Protein AF-A0AAJ0BRR8-F1 (afdb_monomer_lite)

Sequence (251 aa):
MSTTSRRRLSGIGTMPRMRHLATELNRQHTVETTVYRRLHAHQGRQIPQLYASVDVDMALPATATPWQRKNLFSIRGLLMEYIPGFTLANLVVSAPRSSWQEIVIQAVREVQILGDYEIANEDVRPENFLVAPPQECDNNNYNSNSSPGQSFHYPTGYRVVMIDFAMCRFREPDMTDLQWERLKCNLEEENAVGLLMKKKLANQGFELQYRESGRYSQFAEGEEEVEDGMVAFLRSGGRNKKREPLREMSV

Secondary structure (DSSP, 8-state):
------------SSHHHHHHHHHHHHHHHHHHHHHHHHTGGGBTTTB--EEEEEEEEPPPPTT--HHHHHHHSEEEEEEE----SEEGGGHHHHS-GGGHHHHHHHHHHHHHHHHHTTEEETT--GGGEEEEPPPP--TT---TT--TT------SS-EEEE---TTEEE--TT--HHHHHHHHHHHTHHHHHHHHHHHHHHTTT---------TTGGGSPPTTTTHHHHHHHHHS----PPP--------

Organism: NCBI:txid1093897

Foldseek 3Di:
DDDDDDDDPDPPPCVVVLVVVLVLVVLLLVQVVVVCVLCVVCDPAAAWHWPDKDKDFADDDPPDDPCCRVRVGIDIDTDTDDAPFAFQVCDVVGDDPVCNQVQLVSLLVSQVVCVVSQKDALDQARRQKGKHAQPPPPPPDPPVPPPPDDDPPGDNGIGMYGHGRSRMDGDDPPQDPLNSLLRNVVSPNSCNRQVVSCVVVVVVVDHHPDDDPCSSVVNPDDPPVPPPVVVVVVVVDDDDDDDDDDDDDDD

InterPro domains:
  IPR011009 Protein kinase-like domain superfamily [SSF56112] (28-178)

Radius of gyration: 27.52 Å; chains: 1; bounding box: 74×84×86 Å

Structure (mmCIF, N/CA/C/O backbone):
data_AF-A0AAJ0BRR8-F1
#
_entry.id   AF-A0AAJ0BRR8-F1
#
loop_
_atom_site.group_PDB
_atom_site.id
_atom_site.type_symbol
_atom_site.label_atom_id
_atom_site.label_alt_id
_atom_site.label_comp_id
_atom_site.label_asym_id
_atom_site.label_entity_id
_atom_site.label_seq_id
_atom_site.pdbx_PDB_ins_code
_atom_site.Cartn_x
_atom_site.Cartn_y
_atom_site.Cartn_z
_atom_site.occupancy
_atom_site.B_iso_or_equiv
_atom_site.auth_seq_id
_atom_site.auth_comp_id
_atom_site.auth_asym_id
_atom_site.auth_atom_id
_atom_site.pdbx_PDB_model_num
ATOM 1 N N . MET A 1 1 ? -6.894 1.833 -69.082 1.00 40.28 1 MET A N 1
ATOM 2 C CA . MET A 1 1 ? -6.722 2.837 -68.010 1.00 40.28 1 MET A CA 1
ATOM 3 C C . MET A 1 1 ? -7.731 2.553 -66.908 1.00 40.28 1 MET A C 1
ATOM 5 O O . MET A 1 1 ? -8.911 2.735 -67.154 1.00 40.28 1 MET A O 1
ATOM 9 N N . SER A 1 2 ? -7.296 2.057 -65.749 1.00 33.78 2 SER A N 1
ATOM 10 C CA . SER A 1 2 ? -7.963 2.277 -64.453 1.00 33.78 2 SER A CA 1
ATOM 11 C C . SER A 1 2 ? -7.093 1.666 -63.352 1.00 33.78 2 SER A C 1
ATOM 13 O O . SER A 1 2 ? -7.028 0.451 -63.1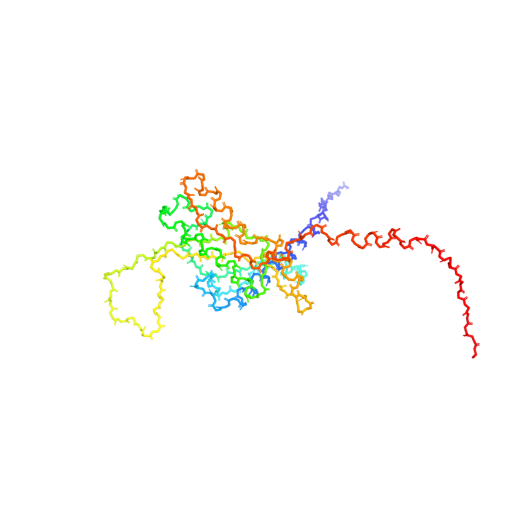83 1.00 33.78 2 SER A O 1
ATOM 15 N N . THR A 1 3 ? -6.354 2.518 -62.650 1.00 36.31 3 THR A N 1
ATOM 16 C CA . THR A 1 3 ? -5.574 2.180 -61.457 1.00 36.31 3 THR A CA 1
ATOM 17 C C . THR A 1 3 ? -6.415 2.495 -60.227 1.00 36.31 3 THR A C 1
ATOM 19 O O . THR A 1 3 ? -6.671 3.662 -59.936 1.00 36.31 3 THR A O 1
ATOM 22 N N . THR A 1 4 ? -6.827 1.467 -59.484 1.00 40.84 4 THR A N 1
ATOM 23 C CA . THR A 1 4 ? -7.470 1.632 -58.173 1.00 40.84 4 THR A CA 1
ATOM 24 C C . THR A 1 4 ? -6.386 1.677 -57.098 1.00 40.84 4 THR A C 1
ATOM 26 O O . THR A 1 4 ? -5.788 0.657 -56.762 1.00 40.84 4 THR A O 1
ATOM 29 N N . SER A 1 5 ? -6.105 2.874 -56.578 1.00 35.16 5 SER A N 1
ATOM 30 C CA . SER A 1 5 ? -5.157 3.091 -55.480 1.00 35.16 5 SER A CA 1
ATOM 31 C C . SER A 1 5 ? -5.836 2.841 -54.129 1.00 35.16 5 SER A C 1
ATOM 33 O O . SER A 1 5 ? -6.840 3.467 -53.788 1.00 35.16 5 SER A O 1
ATOM 35 N N . ARG A 1 6 ? -5.289 1.885 -53.369 1.00 41.09 6 ARG A N 1
ATOM 36 C CA . ARG A 1 6 ? -5.710 1.510 -52.013 1.00 41.09 6 ARG A CA 1
ATOM 37 C C . ARG A 1 6 ? -5.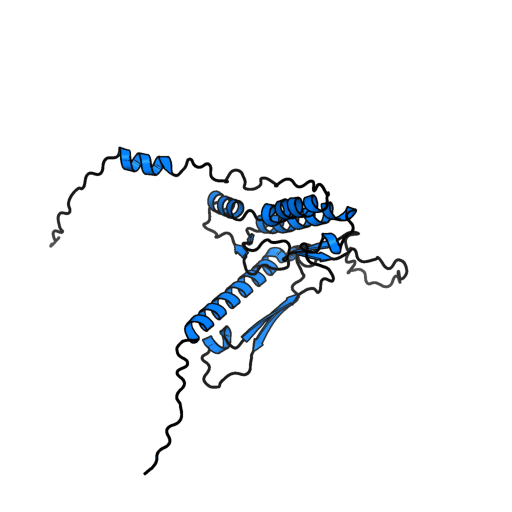392 2.622 -51.008 1.00 41.09 6 ARG A C 1
ATOM 39 O O . ARG A 1 6 ? -4.281 3.144 -50.962 1.00 41.09 6 ARG A O 1
ATOM 46 N N . ARG A 1 7 ? -6.376 2.881 -50.142 1.00 43.97 7 ARG A N 1
ATOM 47 C CA . ARG A 1 7 ? -6.318 3.664 -48.897 1.00 43.97 7 ARG A CA 1
ATOM 48 C C . ARG A 1 7 ? -4.983 3.515 -48.147 1.00 43.97 7 ARG A C 1
ATOM 50 O O . ARG A 1 7 ? -4.646 2.421 -47.703 1.00 43.97 7 ARG A O 1
ATOM 57 N N . ARG A 1 8 ? -4.313 4.640 -47.879 1.00 34.97 8 ARG A N 1
ATOM 58 C CA . ARG A 1 8 ? -3.428 4.805 -46.715 1.00 34.97 8 ARG A CA 1
ATOM 59 C C . ARG A 1 8 ? -4.217 5.526 -45.624 1.00 34.97 8 ARG A C 1
ATOM 61 O O . ARG A 1 8 ? -4.448 6.724 -45.725 1.00 34.97 8 ARG A O 1
ATOM 68 N N . LEU A 1 9 ? -4.632 4.791 -44.594 1.00 38.97 9 LEU A N 1
ATOM 69 C CA . LEU A 1 9 ? -5.009 5.385 -43.313 1.00 38.97 9 LEU A CA 1
ATOM 70 C C . LEU A 1 9 ? -3.710 5.688 -42.559 1.00 38.97 9 LEU A C 1
ATOM 72 O O . LEU A 1 9 ? -2.948 4.790 -42.206 1.00 38.97 9 LEU A O 1
ATOM 76 N N . SER A 1 10 ? -3.427 6.972 -42.392 1.00 38.69 10 SER A N 1
ATOM 77 C CA . SER A 1 10 ? -2.269 7.517 -41.691 1.00 38.69 10 SER A CA 1
ATOM 78 C C . SER A 1 10 ? -2.389 7.307 -40.175 1.00 38.69 10 SER A C 1
ATOM 80 O O . SER A 1 10 ? -3.045 8.082 -39.483 1.00 38.69 10 SER A O 1
ATOM 82 N N . GLY A 1 11 ? -1.726 6.277 -39.646 1.00 45.53 11 GLY A N 1
ATOM 83 C CA . GLY A 1 11 ? -1.600 5.986 -38.209 1.00 45.53 11 GLY A CA 1
ATOM 84 C C . GLY A 1 11 ? -0.515 6.803 -37.492 1.00 45.53 11 GLY A C 1
ATOM 85 O O . GLY A 1 11 ? 0.335 6.229 -36.823 1.00 45.53 11 GLY A O 1
ATOM 86 N N . ILE A 1 12 ? -0.499 8.130 -37.656 1.00 44.81 12 ILE A N 1
ATOM 87 C CA . ILE A 1 12 ? 0.573 8.996 -37.115 1.00 44.81 12 ILE A CA 1
ATOM 88 C C . ILE A 1 12 ? 0.187 9.661 -35.774 1.00 44.81 12 ILE A C 1
ATOM 90 O O . ILE A 1 12 ? 1.063 10.063 -35.015 1.00 44.81 12 ILE A O 1
ATOM 94 N N . GLY A 1 13 ? -1.099 9.684 -35.403 1.00 47.12 13 GLY A N 1
ATOM 95 C CA . GLY A 1 13 ? -1.572 10.310 -34.154 1.00 47.12 13 GLY A CA 1
ATOM 96 C C . GLY A 1 13 ? -1.524 9.441 -32.885 1.00 47.12 13 GLY A C 1
ATOM 97 O O . GLY A 1 13 ? -1.707 9.959 -31.788 1.00 47.12 13 GLY A O 1
ATOM 98 N N . THR A 1 14 ? -1.291 8.129 -32.990 1.00 59.25 14 THR A N 1
ATOM 99 C CA . THR A 1 14 ? -1.448 7.173 -31.868 1.00 59.25 14 THR A CA 1
ATOM 100 C C . THR A 1 14 ? -0.139 6.773 -31.182 1.00 59.25 14 THR A C 1
ATOM 102 O O . THR A 1 14 ? -0.154 6.324 -30.035 1.00 59.25 14 THR A O 1
ATOM 105 N N . MET A 1 15 ? 1.006 6.964 -31.842 1.00 65.81 15 MET A N 1
ATOM 106 C CA . MET A 1 15 ? 2.310 6.502 -31.345 1.00 65.81 15 MET A CA 1
ATOM 107 C C . MET A 1 15 ? 2.838 7.277 -30.124 1.00 65.81 15 MET A C 1
ATOM 109 O O . MET A 1 15 ? 3.336 6.621 -29.211 1.00 65.81 15 MET A O 1
ATOM 113 N N . PRO A 1 16 ? 2.721 8.618 -30.023 1.00 76.69 16 PRO A N 1
ATOM 114 C CA . PRO A 1 16 ? 3.211 9.347 -28.848 1.00 76.69 16 PRO A CA 1
ATOM 115 C C . PRO A 1 16 ? 2.500 8.938 -27.552 1.00 76.69 16 PRO A C 1
ATOM 117 O O . PRO A 1 16 ? 3.150 8.684 -26.541 1.00 76.69 16 PRO A O 1
ATOM 120 N N . ARG A 1 17 ? 1.171 8.779 -27.604 1.00 80.00 17 ARG A N 1
ATOM 121 C CA . ARG A 1 17 ? 0.364 8.345 -26.455 1.00 80.00 17 ARG A CA 1
ATOM 122 C C . ARG A 1 17 ? 0.691 6.914 -26.040 1.00 80.00 17 ARG A C 1
ATOM 124 O O . ARG A 1 17 ? 0.880 6.652 -24.860 1.00 80.00 17 ARG A O 1
ATOM 131 N N . MET A 1 18 ? 0.801 6.000 -27.004 1.00 80.88 18 MET A N 1
ATOM 132 C CA . MET A 1 18 ? 1.152 4.605 -26.733 1.00 80.88 18 MET A CA 1
ATOM 133 C C . MET A 1 18 ? 2.555 4.480 -26.124 1.00 80.88 18 MET A C 1
ATOM 135 O O . MET A 1 18 ? 2.750 3.703 -25.195 1.00 80.88 18 MET A O 1
ATOM 139 N N . ARG A 1 19 ? 3.520 5.283 -26.593 1.00 83.31 19 ARG A N 1
ATOM 140 C CA . ARG A 1 19 ? 4.858 5.341 -25.993 1.00 83.31 19 ARG A CA 1
ATOM 141 C C . ARG A 1 19 ? 4.826 5.850 -24.559 1.00 83.31 19 ARG A C 1
ATOM 143 O O . ARG A 1 19 ? 5.468 5.252 -23.708 1.00 83.31 19 ARG A O 1
ATOM 150 N N . HIS A 1 20 ? 4.084 6.924 -24.301 1.00 85.81 20 HIS A N 1
ATOM 151 C CA . HIS A 1 20 ? 3.957 7.479 -22.958 1.00 85.81 20 HIS A CA 1
ATOM 152 C C . HIS A 1 20 ? 3.341 6.466 -21.981 1.00 85.81 20 HIS A C 1
ATOM 154 O O . HIS A 1 20 ? 3.932 6.202 -20.940 1.00 85.81 20 HIS A O 1
ATOM 160 N N . LEU A 1 21 ? 2.229 5.826 -22.364 1.00 85.88 21 LEU A N 1
ATOM 161 C CA . LEU A 1 21 ? 1.581 4.789 -21.554 1.00 85.88 21 LEU A CA 1
ATOM 162 C C . LEU A 1 21 ? 2.514 3.608 -21.276 1.00 85.88 21 LEU A C 1
ATOM 164 O O . LEU A 1 21 ? 2.610 3.153 -20.145 1.00 85.88 21 LEU A O 1
ATOM 168 N N . ALA A 1 22 ? 3.234 3.134 -22.291 1.00 86.31 22 ALA A N 1
ATOM 169 C CA . ALA A 1 22 ? 4.188 2.047 -22.123 1.00 86.31 22 ALA A CA 1
ATOM 170 C C . ALA A 1 22 ? 5.325 2.413 -21.164 1.00 86.31 22 ALA A C 1
ATOM 172 O O . ALA A 1 22 ? 5.700 1.608 -20.317 1.00 86.31 22 ALA A O 1
ATOM 173 N N . THR A 1 23 ? 5.879 3.621 -21.273 1.00 88.06 23 THR A N 1
ATOM 174 C CA . THR A 1 23 ? 6.900 4.097 -20.333 1.00 88.06 23 THR A CA 1
ATOM 175 C C . THR A 1 23 ? 6.353 4.141 -18.908 1.00 88.06 23 THR A C 1
ATOM 177 O O . THR A 1 23 ? 7.026 3.665 -17.997 1.00 88.06 23 THR A O 1
ATOM 180 N N . GLU A 1 24 ? 5.132 4.643 -18.725 1.00 90.38 24 GLU A N 1
ATOM 181 C CA . GLU A 1 24 ? 4.518 4.771 -17.404 1.00 90.38 24 GLU A CA 1
ATOM 182 C C . GLU A 1 24 ? 4.200 3.411 -16.769 1.00 90.38 24 GLU A C 1
ATOM 184 O O . GLU A 1 24 ? 4.599 3.167 -15.636 1.00 90.38 24 GLU A O 1
ATOM 189 N N . LEU A 1 25 ? 3.607 2.472 -17.512 1.00 90.19 25 LEU A N 1
ATOM 190 C CA . LEU A 1 25 ? 3.345 1.112 -17.016 1.00 90.19 25 LEU A CA 1
ATOM 191 C C . LEU A 1 25 ? 4.639 0.382 -16.635 1.00 90.19 25 LEU A C 1
ATOM 193 O O . LEU A 1 25 ? 4.710 -0.313 -15.623 1.00 90.19 25 LEU A O 1
ATOM 197 N N . ASN A 1 26 ? 5.701 0.5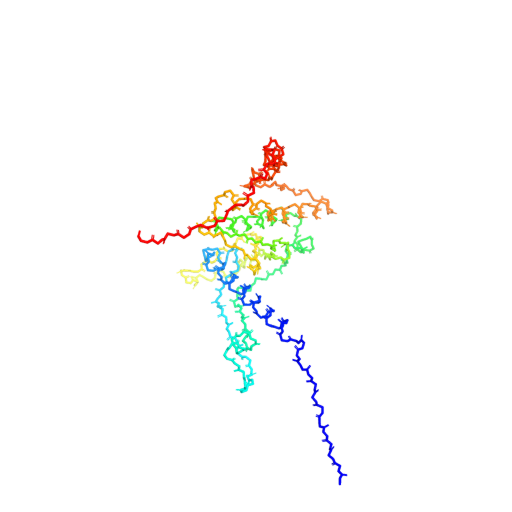69 -17.421 1.00 90.31 26 ASN A N 1
ATOM 198 C CA . ASN A 1 26 ? 7.005 -0.005 -17.101 1.00 90.31 26 ASN A CA 1
ATOM 199 C C . ASN A 1 26 ? 7.622 0.627 -15.849 1.00 90.31 26 ASN A C 1
ATOM 201 O O . ASN A 1 26 ? 8.287 -0.079 -15.084 1.00 90.31 26 ASN A O 1
ATOM 205 N N . ARG A 1 27 ? 7.414 1.933 -15.640 1.00 93.56 27 ARG A N 1
ATOM 206 C CA . ARG A 1 27 ? 7.829 2.646 -14.428 1.00 93.56 27 ARG A CA 1
ATOM 207 C C . ARG A 1 27 ? 7.078 2.096 -13.217 1.00 93.56 27 ARG A C 1
ATOM 209 O O . ARG A 1 27 ? 7.732 1.646 -12.284 1.00 93.56 27 ARG A O 1
ATOM 216 N N . GLN A 1 28 ? 5.751 2.041 -13.283 1.00 95.06 28 GLN A N 1
ATOM 217 C CA . GLN A 1 28 ? 4.870 1.519 -12.234 1.00 95.06 28 GLN A CA 1
ATOM 218 C C . GLN A 1 28 ? 5.238 0.087 -11.830 1.00 95.06 28 GLN A C 1
ATOM 220 O O . GLN A 1 28 ? 5.515 -0.165 -10.663 1.00 95.06 28 GLN A O 1
ATOM 225 N N . HIS A 1 29 ? 5.400 -0.823 -12.797 1.00 94.88 29 HIS A N 1
ATOM 226 C CA . HIS A 1 29 ? 5.855 -2.191 -12.523 1.00 94.88 29 HIS A CA 1
ATOM 227 C C . HIS A 1 29 ? 7.228 -2.231 -11.827 1.00 94.88 29 HIS A C 1
ATOM 229 O O . HIS A 1 29 ? 7.488 -3.041 -10.934 1.00 94.88 29 HIS A O 1
ATOM 235 N N . THR A 1 30 ? 8.155 -1.366 -12.246 1.00 95.62 30 THR A N 1
ATOM 236 C CA . THR A 1 30 ? 9.496 -1.302 -11.644 1.00 95.62 30 THR A CA 1
ATOM 237 C C . THR A 1 30 ? 9.431 -0.805 -10.203 1.00 95.62 30 THR A C 1
ATOM 239 O O . THR A 1 30 ? 10.120 -1.352 -9.342 1.00 95.62 30 THR A O 1
ATOM 242 N N . VAL A 1 31 ? 8.598 0.201 -9.936 1.00 97.69 31 VAL A N 1
ATOM 243 C CA . VAL A 1 31 ? 8.355 0.721 -8.588 1.00 97.69 31 VAL A CA 1
ATOM 244 C C . VAL A 1 31 ? 7.748 -0.372 -7.715 1.00 97.69 31 VAL A C 1
ATOM 246 O O . VAL A 1 31 ? 8.347 -0.735 -6.705 1.00 97.69 31 VAL A O 1
ATOM 249 N N . GLU A 1 32 ? 6.640 -0.968 -8.146 1.00 97.75 32 GLU A N 1
ATOM 250 C CA . GLU A 1 32 ? 5.907 -1.977 -7.382 1.00 97.75 32 GLU A CA 1
ATOM 251 C C . GLU A 1 32 ? 6.789 -3.184 -7.026 1.00 97.75 32 GLU A C 1
ATOM 253 O O . GLU A 1 32 ? 6.941 -3.538 -5.855 1.00 97.75 32 GLU A O 1
ATOM 258 N N . THR A 1 33 ? 7.498 -3.762 -8.003 1.00 97.19 33 THR A N 1
ATOM 259 C CA . THR A 1 33 ? 8.443 -4.867 -7.738 1.00 97.19 33 THR A CA 1
ATOM 260 C C . THR A 1 33 ? 9.609 -4.470 -6.834 1.00 97.19 33 THR A C 1
ATOM 262 O O . THR A 1 33 ? 10.210 -5.333 -6.190 1.00 97.19 33 THR A O 1
ATOM 265 N N . THR A 1 34 ? 9.988 -3.191 -6.804 1.00 97.81 34 THR A N 1
ATOM 266 C CA . THR A 1 34 ? 11.033 -2.690 -5.901 1.00 97.81 34 THR A CA 1
ATOM 267 C C . THR A 1 34 ? 10.504 -2.560 -4.477 1.00 97.81 34 THR A C 1
ATOM 269 O O . THR A 1 34 ? 11.224 -2.930 -3.550 1.00 97.81 34 THR A O 1
ATOM 272 N N . VAL A 1 35 ? 9.251 -2.133 -4.293 1.00 98.12 35 VAL A N 1
ATOM 273 C CA . VAL A 1 35 ? 8.593 -2.111 -2.978 1.00 98.12 35 VAL A CA 1
ATOM 274 C C . VAL A 1 35 ? 8.516 -3.519 -2.393 1.00 98.12 35 VAL A C 1
ATOM 276 O O . VAL A 1 35 ? 9.020 -3.733 -1.292 1.00 98.12 35 VAL A O 1
ATOM 279 N N . TYR A 1 36 ? 8.028 -4.507 -3.154 1.00 97.81 36 TYR A N 1
ATOM 280 C CA . TYR A 1 36 ? 8.004 -5.906 -2.699 1.00 97.81 36 TYR A CA 1
ATOM 281 C C . TYR A 1 36 ? 9.394 -6.423 -2.301 1.00 97.81 36 TYR A C 1
ATOM 283 O O . TYR A 1 36 ? 9.530 -7.130 -1.303 1.00 97.81 36 TYR A O 1
ATOM 291 N N . ARG A 1 37 ? 10.447 -6.050 -3.043 1.00 96.94 37 ARG A N 1
ATOM 292 C CA . ARG A 1 37 ? 11.832 -6.415 -2.703 1.00 96.94 37 ARG A CA 1
ATOM 293 C C . ARG A 1 37 ? 12.323 -5.747 -1.416 1.00 96.94 37 ARG A C 1
ATOM 295 O O . ARG A 1 37 ? 12.943 -6.426 -0.604 1.00 96.94 37 ARG A O 1
ATOM 302 N N . ARG A 1 38 ? 12.053 -4.452 -1.211 1.00 97.56 38 ARG A N 1
ATOM 303 C CA . ARG A 1 38 ? 12.442 -3.730 0.018 1.00 97.56 38 ARG A CA 1
ATOM 304 C C . ARG A 1 38 ? 11.707 -4.261 1.245 1.00 97.56 38 ARG A C 1
ATOM 306 O O . ARG A 1 38 ? 12.315 -4.451 2.290 1.00 97.56 38 ARG A O 1
ATOM 313 N N . LEU A 1 39 ? 10.425 -4.571 1.088 1.00 97.19 39 LEU A N 1
ATOM 314 C CA . LEU A 1 39 ? 9.548 -5.057 2.150 1.00 97.19 39 LEU A CA 1
ATOM 315 C C . LEU A 1 39 ? 9.505 -6.589 2.237 1.00 97.19 39 LEU A C 1
ATOM 317 O O . LEU A 1 39 ? 8.517 -7.160 2.693 1.00 97.19 39 LEU A O 1
ATOM 321 N N . HIS A 1 40 ? 10.572 -7.280 1.826 1.00 96.00 40 HIS A N 1
ATOM 322 C CA . HIS A 1 40 ? 10.616 -8.745 1.805 1.00 96.00 40 HIS A CA 1
ATOM 323 C C . HIS A 1 40 ? 10.242 -9.379 3.158 1.00 96.00 40 HIS A C 1
ATOM 325 O O . HIS A 1 40 ? 9.521 -10.371 3.196 1.00 96.00 40 HIS A O 1
ATOM 331 N N . ALA A 1 41 ? 10.669 -8.785 4.279 1.00 95.50 41 ALA A N 1
ATOM 332 C CA . ALA A 1 41 ? 10.358 -9.277 5.627 1.00 95.50 41 ALA A CA 1
ATOM 333 C C . ALA A 1 41 ? 8.868 -9.160 6.021 1.00 95.50 41 ALA A C 1
ATOM 335 O O . ALA A 1 41 ? 8.434 -9.806 6.975 1.00 95.50 41 ALA A O 1
ATOM 336 N N . HIS A 1 42 ? 8.099 -8.348 5.291 1.00 95.31 42 HIS A N 1
ATOM 337 C CA . HIS A 1 42 ? 6.689 -8.049 5.547 1.00 95.31 42 HIS A CA 1
ATOM 338 C C . HIS A 1 42 ? 5.732 -8.831 4.631 1.00 95.31 42 HIS A C 1
ATOM 340 O O . HIS A 1 42 ? 4.516 -8.824 4.855 1.00 95.31 42 HIS A O 1
ATOM 346 N N . GLN A 1 43 ? 6.268 -9.524 3.621 1.00 94.88 43 GLN A N 1
ATOM 347 C CA . GLN A 1 43 ? 5.497 -10.355 2.701 1.00 94.88 43 GLN A CA 1
ATOM 348 C C . GLN A 1 43 ? 4.817 -11.535 3.412 1.00 94.88 43 GLN A C 1
ATOM 350 O O . GLN A 1 43 ? 5.359 -12.118 4.354 1.00 94.88 43 GLN A O 1
ATOM 355 N N . GLY A 1 44 ? 3.590 -11.851 2.987 1.00 90.81 44 GLY A N 1
ATOM 356 C CA . GLY A 1 44 ? 2.758 -12.901 3.587 1.00 90.81 44 GLY A CA 1
ATOM 357 C C . GLY A 1 44 ? 2.173 -12.531 4.956 1.00 90.81 44 GLY A C 1
ATOM 358 O O . GLY A 1 44 ? 1.520 -13.355 5.595 1.00 90.81 44 GLY A O 1
ATOM 359 N N . ARG A 1 45 ? 2.396 -11.296 5.425 1.00 90.19 45 ARG A N 1
ATOM 360 C CA . ARG A 1 45 ? 1.875 -10.788 6.702 1.00 90.19 45 ARG A CA 1
ATOM 361 C C . ARG A 1 45 ? 1.161 -9.461 6.492 1.00 90.19 45 ARG A C 1
ATOM 363 O O . ARG A 1 45 ? -0.061 -9.417 6.528 1.00 90.19 45 ARG A O 1
ATOM 370 N N . GLN A 1 46 ? 1.942 -8.431 6.209 1.00 90.44 46 GLN A N 1
ATOM 371 C CA . GLN A 1 46 ? 1.559 -7.017 6.162 1.00 90.44 46 GLN A CA 1
ATOM 372 C C . GLN A 1 46 ? 1.352 -6.536 4.721 1.00 90.44 46 GLN A C 1
ATOM 374 O O . GLN A 1 46 ? 0.464 -5.743 4.418 1.00 90.44 46 GLN A O 1
ATOM 379 N N . ILE A 1 47 ? 2.087 -7.143 3.789 1.00 95.25 47 ILE A N 1
ATOM 380 C CA . ILE A 1 47 ? 1.842 -7.033 2.350 1.00 95.25 47 ILE A CA 1
ATOM 381 C C . ILE A 1 47 ? 1.682 -8.438 1.743 1.00 95.25 47 ILE A C 1
ATOM 383 O O . ILE A 1 47 ? 2.095 -9.424 2.372 1.00 95.25 47 ILE A O 1
ATOM 387 N N . PRO A 1 48 ? 1.089 -8.574 0.544 1.00 96.19 48 PRO A N 1
ATOM 388 C CA . PRO A 1 48 ? 1.004 -9.856 -0.148 1.00 96.19 48 PRO A CA 1
ATOM 389 C C . PRO A 1 48 ? 2.375 -10.503 -0.360 1.00 96.19 48 PRO A C 1
ATOM 391 O O . PRO A 1 48 ? 3.385 -9.824 -0.547 1.00 96.19 48 PRO A O 1
ATOM 394 N N . GLN A 1 49 ? 2.422 -11.834 -0.361 1.00 96.31 49 GLN A N 1
ATOM 395 C CA . GLN A 1 49 ? 3.601 -12.542 -0.861 1.00 96.31 49 GLN A CA 1
ATOM 396 C C . GLN A 1 49 ? 3.718 -12.359 -2.380 1.00 96.31 49 GLN A C 1
ATOM 398 O O . GLN A 1 49 ? 2.792 -12.687 -3.114 1.00 96.31 49 GLN A O 1
ATOM 403 N N . LEU A 1 50 ? 4.863 -11.892 -2.869 1.00 96.75 50 LEU A N 1
ATOM 404 C CA . LEU A 1 50 ? 5.209 -11.908 -4.287 1.00 96.75 50 LEU A CA 1
ATOM 405 C C . LEU A 1 50 ? 5.937 -13.220 -4.600 1.00 96.75 50 LEU A C 1
ATOM 407 O O . LEU A 1 50 ? 7.037 -13.461 -4.103 1.00 96.75 50 LEU A O 1
ATOM 411 N N . TYR A 1 51 ? 5.335 -14.066 -5.434 1.00 96.00 51 TYR A N 1
ATOM 412 C CA . TYR A 1 51 ? 5.935 -15.332 -5.865 1.00 96.00 51 TYR A CA 1
ATOM 413 C C . TYR A 1 51 ? 6.848 -15.151 -7.078 1.00 96.00 51 TYR A C 1
ATOM 415 O O . TYR A 1 51 ? 7.923 -15.745 -7.132 1.00 96.00 51 TYR A O 1
ATOM 423 N N . ALA A 1 52 ? 6.428 -14.346 -8.058 1.00 94.88 52 ALA A N 1
ATOM 424 C CA . ALA A 1 52 ? 7.208 -14.084 -9.265 1.00 94.88 52 ALA A CA 1
ATOM 425 C C . ALA A 1 52 ? 6.786 -12.781 -9.957 1.00 94.88 52 ALA A C 1
ATOM 427 O O . ALA A 1 52 ? 5.630 -12.370 -9.886 1.00 94.88 52 ALA A O 1
ATOM 428 N N . SER A 1 53 ? 7.718 -12.175 -10.692 1.00 94.44 53 SER A N 1
ATOM 429 C CA . SER A 1 53 ? 7.426 -11.206 -11.754 1.00 94.44 53 SER A CA 1
ATOM 430 C C . SER A 1 53 ? 7.581 -11.931 -13.091 1.00 94.44 53 SER A C 1
ATOM 432 O O . SER A 1 53 ? 8.554 -12.664 -13.284 1.00 94.44 53 SER A O 1
ATOM 434 N N . VAL A 1 54 ? 6.586 -11.803 -13.966 1.00 91.44 54 VAL A N 1
ATOM 435 C CA . VAL A 1 54 ? 6.482 -12.547 -15.224 1.00 91.44 54 VAL A CA 1
ATOM 436 C C . VAL A 1 54 ? 6.416 -11.586 -16.403 1.00 91.44 54 VAL A C 1
ATOM 438 O O . VAL A 1 54 ? 5.699 -10.591 -16.355 1.00 91.44 54 VAL A O 1
ATOM 441 N N . ASP A 1 55 ? 7.123 -11.920 -17.478 1.00 89.88 55 ASP A N 1
ATOM 442 C CA . ASP A 1 55 ? 7.039 -11.226 -18.760 1.00 89.88 55 ASP A CA 1
ATOM 443 C C . ASP A 1 55 ? 6.407 -12.181 -19.780 1.00 89.88 55 ASP A C 1
ATOM 445 O O . ASP A 1 55 ? 6.914 -13.280 -20.020 1.00 89.88 55 ASP A O 1
ATOM 449 N N . VAL A 1 56 ? 5.275 -11.781 -20.362 1.00 87.06 56 VAL A N 1
ATOM 450 C CA . VAL A 1 56 ? 4.564 -12.548 -21.391 1.00 87.06 56 VAL A CA 1
ATOM 451 C C . VAL A 1 56 ? 4.657 -11.808 -22.714 1.00 87.06 56 VAL A C 1
ATOM 453 O O . VAL A 1 56 ? 4.036 -10.761 -22.911 1.00 87.06 56 VAL A O 1
ATOM 456 N N . ASP A 1 57 ? 5.414 -12.376 -23.644 1.00 84.56 57 ASP A N 1
ATOM 457 C CA . ASP A 1 57 ? 5.558 -11.811 -24.978 1.00 84.56 57 ASP A CA 1
ATOM 458 C C . ASP A 1 57 ? 4.317 -12.097 -25.836 1.00 84.56 57 ASP A C 1
ATOM 460 O O . ASP A 1 57 ? 3.856 -13.232 -25.975 1.00 84.56 57 ASP A O 1
ATOM 464 N N . MET A 1 58 ? 3.777 -11.044 -26.444 1.00 82.25 58 MET A N 1
ATOM 465 C CA . MET A 1 58 ? 2.697 -11.125 -27.422 1.00 82.25 58 MET A CA 1
ATOM 466 C C . MET A 1 58 ? 3.246 -11.429 -28.817 1.00 82.25 58 MET A C 1
ATOM 468 O O . MET A 1 58 ? 4.393 -11.117 -29.135 1.00 82.25 58 MET A O 1
ATOM 472 N N . ALA A 1 59 ? 2.402 -11.989 -29.690 1.00 78.00 59 ALA A N 1
ATOM 473 C CA . ALA A 1 59 ? 2.767 -12.262 -31.078 1.00 78.00 59 ALA A CA 1
ATOM 474 C C . ALA A 1 59 ? 3.301 -10.995 -31.776 1.00 78.00 59 ALA A C 1
ATOM 476 O O . ALA A 1 59 ? 2.616 -9.975 -31.884 1.00 78.00 59 ALA A O 1
ATOM 477 N N . LEU A 1 60 ? 4.548 -11.071 -32.241 1.00 74.88 60 LEU A N 1
ATOM 478 C CA . LEU A 1 60 ? 5.300 -9.916 -32.715 1.00 74.88 60 LEU A CA 1
ATOM 479 C C . LEU A 1 60 ? 5.131 -9.694 -34.221 1.00 74.88 60 LEU A C 1
ATOM 481 O O . LEU A 1 60 ? 5.316 -10.628 -35.005 1.00 74.88 60 LEU A O 1
ATOM 485 N N . PRO A 1 61 ? 4.916 -8.447 -34.674 1.00 75.69 61 PRO A N 1
ATOM 486 C CA . PRO A 1 61 ? 5.179 -8.089 -36.060 1.00 75.69 61 PRO A CA 1
ATOM 487 C C . PRO A 1 61 ? 6.669 -8.286 -36.369 1.00 75.69 61 PRO A C 1
ATOM 489 O O . PRO A 1 61 ? 7.521 -7.801 -35.622 1.00 75.69 61 PRO A O 1
ATOM 492 N N . ALA A 1 62 ? 7.006 -8.909 -37.503 1.00 75.56 62 ALA A N 1
ATOM 493 C CA . ALA A 1 62 ? 8.402 -9.103 -37.926 1.00 75.56 62 ALA A CA 1
ATOM 494 C C . ALA A 1 62 ? 9.198 -7.782 -38.037 1.00 75.56 62 ALA A C 1
ATOM 496 O O . ALA A 1 62 ? 10.422 -7.769 -37.953 1.00 75.56 62 ALA A O 1
ATOM 497 N N . THR A 1 63 ? 8.500 -6.654 -38.189 1.00 82.94 63 THR A N 1
ATOM 498 C CA . THR A 1 63 ? 9.065 -5.302 -38.283 1.00 82.94 63 THR A CA 1
ATOM 499 C C . THR A 1 63 ? 9.217 -4.594 -36.930 1.00 82.94 63 THR A C 1
ATOM 501 O O . THR A 1 63 ? 9.569 -3.415 -36.901 1.00 82.94 63 THR A O 1
ATOM 504 N N . ALA A 1 64 ? 8.907 -5.248 -35.806 1.00 79.38 64 ALA A N 1
ATOM 505 C CA . ALA A 1 64 ? 8.962 -4.619 -34.491 1.00 79.38 64 ALA A CA 1
ATOM 506 C C . ALA A 1 64 ? 10.410 -4.356 -34.045 1.00 79.38 64 ALA A C 1
ATOM 508 O O . ALA A 1 64 ? 11.245 -5.264 -33.930 1.00 79.38 64 ALA A O 1
ATOM 509 N N . THR A 1 65 ? 10.694 -3.094 -33.721 1.00 84.81 65 THR A N 1
ATOM 510 C CA . THR A 1 65 ? 11.982 -2.710 -33.128 1.00 84.81 65 THR A CA 1
ATOM 511 C C . THR A 1 65 ? 12.177 -3.386 -31.762 1.00 84.81 65 THR A C 1
ATOM 513 O O . THR A 1 65 ? 11.190 -3.712 -31.096 1.00 84.81 65 THR A O 1
ATOM 516 N N . PRO A 1 66 ? 13.424 -3.565 -31.284 1.00 82.56 66 PRO A N 1
ATOM 517 C CA . PRO A 1 66 ? 13.683 -4.103 -29.945 1.00 82.56 66 PRO A CA 1
ATOM 518 C C . PRO A 1 66 ? 12.972 -3.324 -28.826 1.00 82.56 66 PRO A C 1
ATOM 520 O O . PRO A 1 66 ? 12.433 -3.923 -27.899 1.00 82.56 66 PRO A O 1
ATOM 523 N N . TRP A 1 67 ? 12.900 -1.992 -28.944 1.00 84.19 67 TRP A N 1
ATOM 524 C CA . TRP A 1 67 ? 12.175 -1.153 -27.988 1.00 84.19 67 TRP A CA 1
ATOM 525 C C . TRP A 1 67 ? 10.670 -1.447 -27.996 1.00 84.19 67 TRP A C 1
ATOM 527 O O . TRP A 1 67 ? 10.073 -1.583 -26.933 1.00 84.19 67 TRP A O 1
ATOM 537 N N . GLN A 1 68 ? 10.050 -1.589 -29.173 1.00 81.31 68 GLN A N 1
ATOM 538 C CA . GLN A 1 68 ? 8.626 -1.929 -29.261 1.00 81.31 68 GLN A CA 1
ATOM 539 C C . GLN A 1 68 ? 8.354 -3.333 -28.724 1.00 81.31 68 GLN A C 1
ATOM 541 O O . GLN A 1 68 ? 7.383 -3.519 -28.004 1.00 81.31 68 GLN A O 1
ATOM 546 N N . ARG A 1 69 ? 9.230 -4.298 -29.017 1.00 79.12 69 ARG A N 1
ATOM 547 C CA . ARG A 1 69 ? 9.170 -5.649 -28.445 1.00 79.12 69 ARG A CA 1
ATOM 548 C C . ARG A 1 69 ? 9.089 -5.611 -26.921 1.00 79.12 69 ARG A C 1
ATOM 550 O O . ARG A 1 69 ? 8.130 -6.105 -26.351 1.00 79.12 69 ARG A O 1
ATOM 557 N N . LYS A 1 70 ? 10.054 -4.939 -26.290 1.00 79.31 70 LYS A N 1
ATOM 558 C CA . LYS A 1 70 ? 10.176 -4.890 -24.830 1.00 79.31 70 LYS A CA 1
ATOM 559 C C . LYS A 1 70 ? 9.075 -4.076 -24.142 1.00 79.31 70 LYS A C 1
ATOM 561 O O . LYS A 1 70 ? 8.723 -4.389 -23.013 1.00 79.31 70 LYS A O 1
ATOM 566 N N . ASN A 1 71 ? 8.594 -3.000 -24.769 1.00 79.94 71 ASN A N 1
ATOM 567 C CA . ASN A 1 71 ? 7.737 -2.021 -24.086 1.00 79.94 71 ASN A CA 1
ATOM 568 C C . ASN A 1 71 ? 6.283 -2.005 -24.577 1.00 79.94 71 ASN A C 1
ATOM 570 O O . ASN A 1 71 ? 5.427 -1.525 -23.847 1.00 79.94 71 ASN A O 1
ATOM 574 N N . LEU A 1 72 ? 5.994 -2.474 -25.796 1.00 81.12 72 LEU A N 1
ATOM 575 C CA . LEU A 1 72 ? 4.635 -2.483 -26.366 1.00 81.12 72 LEU A CA 1
ATOM 576 C C . LEU A 1 72 ? 4.057 -3.887 -26.531 1.00 81.12 72 LEU A C 1
ATOM 578 O O . LEU A 1 72 ? 2.840 -4.040 -26.535 1.00 81.12 72 LEU A O 1
ATOM 582 N N . PHE A 1 73 ? 4.915 -4.891 -26.714 1.00 82.31 73 PHE A N 1
ATOM 583 C CA . PHE A 1 73 ? 4.498 -6.261 -27.009 1.00 82.31 73 PHE A CA 1
ATOM 584 C C . PHE A 1 73 ? 4.897 -7.266 -25.930 1.00 82.31 73 PHE A C 1
ATOM 586 O O . PHE A 1 73 ? 4.845 -8.464 -26.177 1.00 82.31 73 PHE A O 1
ATOM 593 N N . SER A 1 74 ? 5.264 -6.787 -24.745 1.00 83.94 74 SER A N 1
ATOM 594 C CA . SER A 1 74 ? 5.501 -7.624 -23.576 1.00 83.94 74 SER A CA 1
ATOM 595 C C . SER A 1 74 ? 4.558 -7.167 -22.471 1.00 83.94 74 SER A C 1
ATOM 597 O O . SER A 1 74 ? 4.498 -5.975 -22.155 1.00 83.94 74 SER A O 1
ATOM 599 N N . ILE A 1 75 ? 3.763 -8.096 -21.949 1.00 86.38 75 ILE A N 1
ATOM 600 C CA . ILE A 1 75 ? 2.873 -7.864 -20.816 1.00 86.38 75 ILE A CA 1
ATOM 601 C C . ILE A 1 75 ? 3.643 -8.263 -19.567 1.00 86.38 75 ILE A C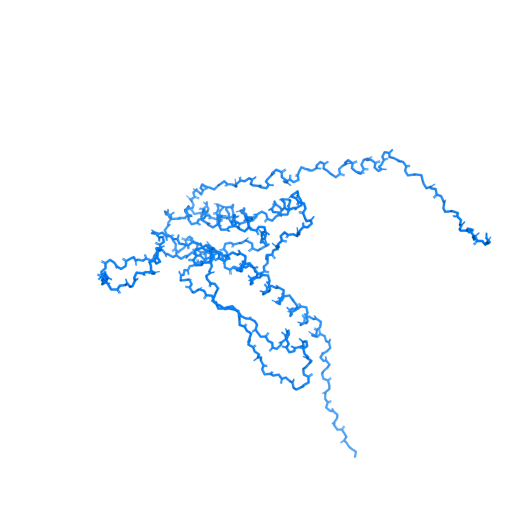 1
ATOM 603 O O . ILE A 1 75 ? 3.984 -9.433 -19.398 1.00 86.38 75 ILE A O 1
ATOM 607 N N . ARG A 1 76 ? 3.890 -7.291 -18.690 1.00 90.50 76 ARG A N 1
ATOM 608 C CA . ARG A 1 76 ? 4.475 -7.552 -17.378 1.00 90.50 76 ARG A CA 1
ATOM 609 C C . ARG A 1 76 ? 3.375 -7.871 -16.383 1.00 90.50 76 ARG A C 1
ATOM 611 O O . ARG A 1 76 ? 2.377 -7.155 -16.324 1.00 90.50 76 ARG A O 1
ATOM 618 N N . GLY A 1 77 ? 3.561 -8.929 -15.613 1.00 91.81 77 GLY A N 1
ATOM 619 C CA . GLY A 1 77 ? 2.627 -9.369 -14.589 1.00 91.81 77 GLY A CA 1
ATOM 620 C C . GLY A 1 77 ? 3.331 -9.712 -13.285 1.00 91.81 77 GLY A C 1
ATOM 621 O O . GLY A 1 77 ? 4.531 -9.986 -13.253 1.00 91.81 77 GLY A O 1
ATOM 622 N N . LEU A 1 78 ? 2.554 -9.729 -12.207 1.00 95.25 78 LEU A N 1
ATOM 623 C CA . LEU A 1 78 ? 2.986 -10.170 -10.887 1.00 95.25 78 LEU A CA 1
ATOM 624 C C . LEU A 1 78 ? 2.145 -11.374 -10.473 1.00 95.25 78 LEU A C 1
ATOM 626 O O . LEU A 1 78 ? 0.917 -11.331 -10.519 1.00 95.25 78 LEU A O 1
ATOM 630 N N . LEU A 1 79 ? 2.813 -12.453 -10.073 1.00 96.12 79 LEU A N 1
ATOM 631 C CA . LEU A 1 79 ? 2.185 -13.598 -9.430 1.00 96.12 79 LEU A CA 1
ATOM 632 C C . LEU A 1 79 ? 2.301 -13.406 -7.920 1.00 96.12 79 LEU A C 1
ATOM 634 O O . LEU A 1 79 ? 3.404 -13.462 -7.375 1.00 96.12 79 LEU A O 1
ATOM 638 N N . MET A 1 80 ? 1.172 -13.171 -7.259 1.00 95.81 80 MET A N 1
ATOM 639 C CA . MET A 1 80 ? 1.110 -12.803 -5.844 1.00 95.81 80 MET A CA 1
ATOM 640 C C . MET A 1 80 ? 0.172 -13.722 -5.060 1.00 95.81 80 MET A C 1
ATOM 642 O O . MET A 1 80 ? -0.628 -14.458 -5.640 1.00 95.81 80 MET A O 1
ATOM 646 N N . GLU A 1 81 ? 0.288 -13.672 -3.736 1.00 95.00 81 GLU A N 1
ATOM 647 C CA . GLU A 1 81 ? -0.605 -14.318 -2.783 1.00 95.00 81 GLU A CA 1
ATOM 648 C C . GLU A 1 81 ? -2.063 -14.008 -3.111 1.00 95.00 81 GLU A C 1
ATOM 650 O O . GLU A 1 81 ? -2.463 -12.848 -3.222 1.00 95.00 81 GLU A O 1
ATOM 655 N N . TYR A 1 82 ? -2.873 -15.057 -3.221 1.00 94.69 82 TYR A N 1
ATOM 656 C CA . TYR A 1 82 ? -4.313 -14.886 -3.261 1.00 94.69 82 TYR A CA 1
ATOM 657 C C . TYR A 1 82 ? -4.840 -14.697 -1.839 1.00 94.69 82 TYR A C 1
ATOM 659 O O . TYR A 1 82 ? -4.742 -15.599 -1.008 1.00 94.69 82 TYR A O 1
ATOM 667 N N . ILE A 1 83 ? -5.418 -13.528 -1.576 1.00 92.88 83 ILE A N 1
ATOM 668 C CA . ILE A 1 83 ? -5.952 -13.165 -0.265 1.00 92.88 83 ILE A CA 1
ATOM 669 C C . ILE A 1 83 ? -7.478 -13.075 -0.381 1.00 92.88 83 ILE A C 1
ATOM 671 O O . ILE A 1 83 ? -7.987 -12.105 -0.950 1.00 92.88 83 ILE A O 1
ATOM 675 N N . PRO A 1 84 ? -8.229 -14.074 0.119 1.00 92.19 84 PRO A N 1
ATOM 676 C CA . PRO A 1 84 ? -9.684 -14.024 0.102 1.00 92.19 84 PRO A CA 1
ATOM 677 C C . PRO A 1 84 ? -10.168 -12.972 1.103 1.00 92.19 84 PRO A C 1
ATOM 679 O O . PRO A 1 84 ? -9.865 -13.038 2.293 1.00 92.19 84 PRO A O 1
ATOM 682 N N . GLY A 1 85 ? -10.928 -11.991 0.626 1.00 94.44 85 GLY A N 1
ATOM 683 C CA . GLY A 1 85 ? -11.385 -10.896 1.468 1.00 94.44 85 GLY A CA 1
ATOM 684 C C . GLY A 1 85 ? -12.148 -9.826 0.704 1.00 94.44 85 GLY A C 1
ATOM 685 O O . GLY A 1 85 ? -12.644 -10.048 -0.400 1.00 94.44 85 GLY A O 1
ATOM 686 N N . PHE A 1 86 ? -12.241 -8.653 1.315 1.00 97.56 86 PHE A N 1
ATOM 687 C CA . PHE A 1 86 ? -12.899 -7.472 0.761 1.00 97.56 86 PHE A CA 1
ATOM 688 C C . PHE A 1 86 ? -11.995 -6.250 0.932 1.00 97.56 86 PHE A C 1
ATOM 690 O O . PHE A 1 86 ? -11.091 -6.250 1.763 1.00 97.56 86 PHE A O 1
ATOM 697 N N . THR A 1 87 ? -12.218 -5.194 0.152 1.00 98.12 87 THR A N 1
ATOM 698 C CA . THR A 1 87 ? -11.433 -3.964 0.305 1.00 98.12 87 THR A CA 1
ATOM 699 C C . THR A 1 87 ? -11.825 -3.213 1.573 1.00 98.12 87 THR A C 1
ATOM 701 O O . THR A 1 87 ? -12.985 -3.262 1.988 1.00 98.12 87 THR A O 1
ATOM 704 N N . LEU A 1 88 ? -10.916 -2.438 2.168 1.00 98.19 88 LEU A N 1
ATOM 705 C CA . LEU A 1 88 ? -11.251 -1.598 3.328 1.00 98.19 88 LEU A CA 1
ATOM 706 C C . LEU A 1 88 ? -12.395 -0.612 3.014 1.00 98.19 88 LEU A C 1
ATOM 708 O O . LEU A 1 88 ? -13.214 -0.294 3.881 1.00 98.19 88 LEU A O 1
ATOM 712 N N . ALA A 1 89 ? -12.534 -0.199 1.752 1.00 97.69 89 ALA A N 1
ATOM 713 C CA . ALA A 1 89 ? -13.681 0.573 1.280 1.00 97.69 89 ALA A CA 1
ATOM 714 C C . ALA A 1 89 ? -15.040 -0.122 1.536 1.00 97.69 89 ALA A C 1
ATOM 716 O O . ALA A 1 89 ? -16.039 0.559 1.772 1.00 97.69 89 ALA A O 1
ATOM 717 N N . ASN A 1 90 ? -15.093 -1.452 1.574 1.00 97.75 90 ASN A N 1
ATOM 718 C CA . ASN A 1 90 ? -16.313 -2.235 1.789 1.00 97.75 90 ASN A CA 1
ATOM 719 C C . ASN A 1 90 ? -16.495 -2.714 3.238 1.00 97.75 90 ASN A C 1
ATOM 721 O O . ASN A 1 90 ? -17.351 -3.560 3.506 1.00 97.75 90 ASN A O 1
ATOM 725 N N . LEU A 1 91 ? -15.740 -2.154 4.189 1.00 97.94 91 LEU A N 1
ATOM 726 C CA . LEU A 1 91 ? -15.731 -2.584 5.589 1.00 97.94 91 LEU A CA 1
ATOM 727 C C . LEU A 1 91 ? -17.126 -2.676 6.229 1.00 97.94 91 LEU A C 1
ATOM 729 O O . LEU A 1 91 ? -17.456 -3.683 6.849 1.00 97.94 91 LEU A O 1
ATOM 733 N N . VAL A 1 92 ? -17.955 -1.643 6.047 1.00 97.44 92 VAL A N 1
ATOM 734 C CA . VAL A 1 92 ? -19.262 -1.509 6.721 1.00 97.44 92 VAL A CA 1
ATOM 735 C C . VAL A 1 92 ? -20.218 -2.654 6.387 1.00 97.44 92 VAL A C 1
ATOM 737 O O . VAL A 1 92 ? -20.995 -3.070 7.240 1.00 97.44 92 VAL A O 1
ATOM 740 N N . VAL A 1 93 ? -20.165 -3.158 5.154 1.00 96.88 93 VAL A N 1
ATOM 741 C CA . VAL A 1 93 ? -21.072 -4.213 4.677 1.00 96.88 93 VAL A CA 1
ATOM 742 C C . VAL A 1 93 ? -20.488 -5.616 4.832 1.00 96.88 93 VAL A C 1
ATOM 744 O O . VAL A 1 93 ? -21.222 -6.588 4.693 1.00 96.88 93 VAL A O 1
ATOM 747 N N . SER A 1 94 ? -19.186 -5.726 5.115 1.00 96.56 94 SER A N 1
ATOM 748 C CA . SER A 1 94 ? -18.454 -6.998 5.033 1.00 96.56 94 SER A CA 1
ATOM 749 C C . SER A 1 94 ? -17.917 -7.498 6.376 1.00 96.56 94 SER A C 1
ATOM 751 O O . SER A 1 94 ? -17.561 -8.668 6.483 1.00 96.56 94 SER A O 1
ATOM 753 N N . ALA A 1 95 ? -17.850 -6.643 7.401 1.00 95.62 95 ALA A N 1
ATOM 754 C CA . ALA A 1 95 ? -17.323 -6.997 8.718 1.00 95.62 95 ALA A CA 1
ATOM 755 C C . ALA A 1 95 ? -18.255 -6.547 9.851 1.00 95.62 95 ALA A C 1
ATOM 757 O O . ALA A 1 95 ? -18.880 -5.484 9.747 1.00 95.62 95 ALA A O 1
ATOM 758 N N . PRO A 1 96 ? -18.310 -7.289 10.972 1.00 95.81 96 PRO A N 1
ATOM 759 C CA . PRO A 1 96 ? -19.066 -6.873 12.138 1.00 95.81 96 PRO A CA 1
ATOM 760 C C . PRO A 1 96 ? -18.491 -5.582 12.720 1.00 95.81 96 PRO A C 1
ATOM 762 O O . PRO A 1 96 ? -17.282 -5.378 12.794 1.00 95.81 96 PRO A O 1
ATOM 765 N N . ARG A 1 97 ? -19.380 -4.723 13.216 1.00 96.56 97 ARG A N 1
ATOM 766 C CA . ARG A 1 97 ? -19.028 -3.418 13.789 1.00 96.56 97 ARG A CA 1
ATOM 767 C C . ARG A 1 97 ? -17.975 -3.478 14.901 1.00 96.56 97 ARG A C 1
ATOM 769 O O . ARG A 1 97 ? -17.205 -2.537 15.058 1.00 96.56 97 ARG A O 1
ATOM 776 N N . SER A 1 98 ? -17.924 -4.575 15.655 1.00 95.75 98 SER A N 1
ATOM 777 C CA . SER A 1 98 ? -16.943 -4.785 16.725 1.00 95.75 98 SER A CA 1
ATOM 778 C C . SER A 1 98 ? -15.495 -4.873 16.230 1.00 95.75 98 SER A C 1
ATOM 780 O O . SER A 1 98 ? -14.594 -4.579 17.008 1.00 95.75 98 SER A O 1
ATOM 782 N N . SER A 1 99 ? -15.249 -5.232 14.964 1.00 96.12 99 SER A N 1
ATOM 783 C CA . SER A 1 99 ? -13.890 -5.354 14.413 1.00 96.12 99 SER A CA 1
ATOM 784 C C . SER A 1 99 ? -13.398 -4.108 13.674 1.00 96.12 99 SER A C 1
ATOM 786 O O . SER A 1 99 ? -12.214 -4.023 13.351 1.00 96.12 99 SER A O 1
ATOM 788 N N . TRP A 1 100 ? -14.265 -3.123 13.415 1.00 97.75 100 TRP A N 1
ATOM 789 C CA . TRP A 1 100 ? -13.921 -1.963 12.584 1.00 97.75 100 TRP A CA 1
ATOM 790 C C . TRP A 1 100 ? -12.748 -1.149 13.137 1.00 97.75 100 TRP A C 1
ATOM 792 O O . TRP A 1 100 ? -11.895 -0.717 12.365 1.00 97.75 100 TRP A O 1
ATOM 802 N N . GLN A 1 101 ? -12.684 -0.971 14.460 1.00 97.50 101 GLN A N 1
ATOM 803 C CA . GLN A 1 101 ? -11.589 -0.254 15.119 1.00 97.50 101 GLN A CA 1
ATOM 804 C C . GLN A 1 101 ? -10.238 -0.911 14.815 1.00 97.50 101 GLN A C 1
ATOM 806 O O . GLN A 1 101 ? -9.327 -0.249 14.328 1.00 97.50 101 GLN A O 1
ATOM 811 N N . GLU A 1 102 ? -10.123 -2.212 15.079 1.00 96.12 102 GLU A N 1
ATOM 812 C CA . GLU A 1 102 ? -8.892 -2.983 14.888 1.00 96.12 102 GLU A CA 1
ATOM 813 C C . GLU A 1 102 ? -8.439 -2.939 13.423 1.00 96.12 102 GLU A C 1
ATOM 815 O O . GLU A 1 102 ? -7.285 -2.630 13.140 1.00 96.12 102 GLU A O 1
ATOM 820 N N . ILE A 1 103 ? -9.367 -3.169 12.489 1.00 97.25 103 ILE A N 1
ATOM 821 C CA . ILE A 1 103 ? -9.085 -3.205 11.049 1.00 97.25 103 ILE A CA 1
ATOM 822 C C . ILE A 1 103 ? -8.530 -1.862 10.556 1.00 97.25 103 ILE A C 1
ATOM 824 O O . ILE A 1 103 ? -7.528 -1.830 9.843 1.00 97.25 103 ILE A O 1
ATOM 828 N N . VAL A 1 104 ? -9.151 -0.740 10.935 1.00 98.00 104 VAL A N 1
ATOM 829 C CA . VAL A 1 104 ? -8.688 0.581 10.477 1.00 98.00 104 VAL A CA 1
ATOM 830 C C . VAL A 1 104 ? -7.334 0.936 11.092 1.00 98.00 104 VAL A C 1
ATOM 832 O O . VAL A 1 104 ? -6.472 1.465 10.395 1.00 98.00 104 VAL A O 1
ATOM 835 N N . ILE A 1 105 ? -7.108 0.614 12.370 1.00 96.75 105 ILE A N 1
ATOM 836 C CA . ILE A 1 105 ? -5.809 0.852 13.012 1.00 96.75 105 ILE A CA 1
ATOM 837 C C . ILE A 1 105 ? -4.709 -0.008 12.379 1.00 96.75 105 ILE A C 1
ATOM 839 O O . ILE A 1 105 ? -3.603 0.490 12.183 1.00 96.75 105 ILE A O 1
ATOM 843 N N . GLN A 1 106 ? -4.999 -1.259 12.008 1.00 96.12 106 GLN A N 1
ATOM 844 C CA . GLN A 1 106 ? -4.062 -2.079 11.236 1.00 96.12 106 GLN A CA 1
ATOM 845 C C . GLN A 1 106 ? -3.732 -1.433 9.883 1.00 96.12 106 GLN A C 1
ATOM 847 O O . GLN A 1 106 ? -2.558 -1.272 9.579 1.00 96.12 106 GLN A O 1
ATOM 852 N N . ALA A 1 107 ? -4.727 -0.966 9.120 1.00 97.38 107 ALA A N 1
ATOM 853 C CA . ALA A 1 107 ? -4.485 -0.304 7.832 1.00 97.38 107 ALA A CA 1
ATOM 854 C C . ALA A 1 107 ? -3.547 0.914 7.947 1.00 97.38 107 ALA A C 1
ATOM 856 O O . ALA A 1 107 ? -2.659 1.097 7.118 1.00 97.38 107 ALA A O 1
ATOM 857 N N . VAL A 1 108 ? -3.700 1.723 9.002 1.00 96.94 108 VAL A N 1
ATOM 858 C CA . VAL A 1 108 ? -2.789 2.848 9.285 1.00 96.94 108 VAL A CA 1
ATOM 859 C C . VAL A 1 108 ? -1.371 2.354 9.594 1.00 96.94 108 VAL A C 1
ATOM 861 O O . VAL A 1 108 ? -0.401 2.957 9.141 1.00 96.94 108 VAL A O 1
ATOM 864 N N . ARG A 1 109 ? -1.220 1.243 10.325 1.00 95.38 109 ARG A N 1
ATOM 865 C CA . ARG A 1 109 ? 0.102 0.649 10.585 1.00 95.38 109 ARG A CA 1
ATOM 866 C C . ARG A 1 109 ? 0.777 0.175 9.300 1.00 95.38 109 ARG A C 1
ATOM 868 O O . ARG A 1 109 ? 1.980 0.368 9.166 1.00 95.38 109 ARG A O 1
ATOM 875 N N . GLU A 1 110 ? 0.029 -0.369 8.341 1.00 95.00 110 GLU A N 1
ATOM 876 C CA . GLU A 1 110 ? 0.597 -0.769 7.044 1.00 95.00 110 GLU A CA 1
ATOM 877 C C . GLU A 1 110 ? 1.202 0.424 6.286 1.00 95.00 110 GLU A C 1
ATOM 879 O O . GLU A 1 110 ? 2.275 0.315 5.697 1.00 95.00 110 GLU A O 1
ATOM 884 N N . VAL A 1 111 ? 0.570 1.599 6.373 1.00 96.19 111 VAL A N 1
ATOM 885 C CA . VAL A 1 111 ? 1.125 2.852 5.833 1.00 96.19 111 VAL A CA 1
ATOM 886 C C . VAL A 1 111 ? 2.415 3.251 6.556 1.00 96.19 111 VAL A C 1
ATOM 888 O O . VAL A 1 111 ? 3.384 3.673 5.926 1.00 96.19 111 VAL A O 1
ATOM 891 N N . GLN A 1 112 ? 2.454 3.104 7.881 1.00 95.38 112 GLN A N 1
ATOM 892 C CA . GLN A 1 112 ? 3.620 3.471 8.691 1.00 95.38 112 GLN A CA 1
ATOM 893 C C . GLN A 1 112 ? 4.860 2.642 8.343 1.00 95.38 112 GLN A C 1
ATOM 895 O O . GLN A 1 112 ? 5.958 3.198 8.317 1.00 95.38 112 GLN A O 1
ATOM 900 N N . ILE A 1 113 ? 4.683 1.363 7.995 1.00 95.81 113 ILE A N 1
ATOM 901 C CA . ILE A 1 113 ? 5.777 0.494 7.535 1.00 95.81 113 ILE A CA 1
ATOM 902 C C . ILE A 1 113 ? 6.445 1.074 6.289 1.00 95.81 113 ILE A C 1
ATOM 904 O O . ILE A 1 113 ? 7.664 1.017 6.176 1.00 95.81 113 ILE A O 1
ATOM 908 N N . LEU A 1 114 ? 5.691 1.673 5.360 1.00 96.62 114 LEU A N 1
ATOM 909 C CA . LEU A 1 114 ? 6.296 2.308 4.184 1.00 96.62 114 LEU A CA 1
ATOM 910 C C . LEU A 1 114 ? 7.282 3.404 4.601 1.00 96.62 114 LEU A C 1
ATOM 912 O O . LEU A 1 114 ? 8.407 3.448 4.104 1.00 96.62 114 LEU A O 1
ATOM 916 N N . GLY A 1 115 ? 6.885 4.242 5.563 1.00 94.50 115 GLY A N 1
ATOM 917 C CA . GLY A 1 115 ? 7.741 5.292 6.115 1.00 94.50 115 GLY A CA 1
ATOM 918 C C . GLY A 1 115 ? 9.027 4.748 6.741 1.00 94.50 115 GLY A C 1
ATOM 919 O O . GLY A 1 115 ? 10.092 5.318 6.511 1.00 94.50 115 GLY A O 1
ATOM 920 N N . ASP A 1 116 ? 8.943 3.623 7.455 1.00 95.19 116 ASP A N 1
ATOM 921 C CA . ASP A 1 116 ? 10.093 2.968 8.100 1.00 95.19 116 ASP A CA 1
ATOM 922 C C . ASP A 1 116 ? 11.127 2.432 7.091 1.00 95.19 116 ASP A C 1
ATOM 924 O O . ASP A 1 116 ? 12.292 2.251 7.437 1.00 95.19 116 ASP A O 1
ATOM 928 N N . TYR A 1 117 ? 10.717 2.213 5.838 1.00 96.94 117 TYR A N 1
ATOM 929 C CA . TYR A 1 117 ? 11.569 1.737 4.740 1.00 96.94 117 TYR A CA 1
ATOM 930 C C . TYR A 1 117 ? 11.901 2.821 3.709 1.00 96.94 117 TYR A C 1
ATOM 932 O O . TYR A 1 117 ? 12.340 2.511 2.593 1.00 96.94 117 TYR A O 1
ATOM 940 N N . GLU A 1 118 ? 11.693 4.089 4.074 1.00 96.50 118 GLU A N 1
ATOM 941 C CA . GLU A 1 118 ? 11.946 5.242 3.209 1.00 96.50 118 GLU A CA 1
ATOM 942 C C . GLU A 1 118 ? 11.130 5.186 1.903 1.00 96.50 118 GLU A C 1
ATOM 944 O O . GLU A 1 118 ? 11.614 5.489 0.804 1.00 96.50 118 GLU A O 1
ATOM 949 N N . ILE A 1 119 ? 9.874 4.748 2.034 1.00 97.75 119 ILE A N 1
ATOM 950 C CA . ILE A 1 119 ? 8.881 4.647 0.966 1.00 97.75 119 ILE A CA 1
ATOM 951 C C . ILE A 1 119 ? 7.728 5.612 1.265 1.00 97.75 119 ILE A C 1
ATOM 953 O O . ILE A 1 119 ? 7.215 5.711 2.384 1.00 97.75 119 ILE A O 1
ATOM 957 N N . ALA A 1 120 ? 7.322 6.336 0.234 1.00 97.06 120 ALA A N 1
ATOM 958 C CA . ALA A 1 120 ? 6.150 7.195 0.214 1.00 97.06 120 ALA A CA 1
ATOM 959 C C . ALA A 1 120 ? 5.191 6.659 -0.851 1.00 97.06 120 ALA A C 1
ATOM 961 O O . ALA A 1 120 ? 5.648 6.243 -1.914 1.00 97.06 120 ALA A O 1
ATOM 962 N N . ASN A 1 121 ? 3.892 6.627 -0.591 1.00 97.12 121 ASN A N 1
ATOM 963 C CA . ASN A 1 121 ? 2.880 6.163 -1.533 1.00 97.12 121 ASN A CA 1
ATOM 964 C C . ASN A 1 121 ? 1.904 7.298 -1.854 1.00 97.12 121 ASN A C 1
ATOM 966 O O . ASN A 1 121 ? 1.298 7.883 -0.965 1.00 97.12 121 ASN A O 1
ATOM 970 N N . GLU A 1 122 ? 1.769 7.615 -3.139 1.00 96.12 122 GLU A N 1
ATOM 971 C CA . GLU A 1 122 ? 0.927 8.717 -3.611 1.00 96.12 122 GLU A CA 1
ATOM 972 C C . GLU A 1 122 ? -0.535 8.310 -3.826 1.00 96.12 122 GLU A C 1
ATOM 974 O O . GLU A 1 122 ? -1.374 9.172 -4.072 1.00 96.12 122 GLU A O 1
ATOM 979 N N . ASP A 1 123 ? -0.848 7.014 -3.741 1.00 96.31 123 ASP A N 1
ATOM 980 C CA . ASP A 1 123 ? -2.198 6.476 -3.938 1.00 96.31 123 ASP A CA 1
ATOM 981 C C . ASP A 1 123 ? -2.658 5.661 -2.720 1.00 96.31 123 ASP A C 1
ATOM 983 O O . ASP A 1 123 ? -3.168 4.543 -2.821 1.00 96.31 123 ASP A O 1
ATOM 987 N N . VAL A 1 124 ? -2.459 6.211 -1.520 1.00 96.75 124 VAL A N 1
ATOM 988 C CA . VAL A 1 124 ? -3.015 5.613 -0.303 1.00 96.75 124 VAL A CA 1
ATOM 989 C C . VAL A 1 124 ? -4.509 5.902 -0.234 1.00 96.75 124 VAL A C 1
ATOM 991 O O . VAL A 1 124 ? -4.945 7.042 -0.102 1.00 96.75 124 VAL A O 1
ATOM 994 N N . ARG A 1 125 ? -5.314 4.843 -0.299 1.00 96.38 125 ARG A N 1
ATOM 995 C CA . ARG A 1 125 ? -6.778 4.919 -0.260 1.00 96.38 125 ARG A CA 1
ATOM 996 C C . ARG A 1 125 ? -7.385 3.590 0.183 1.00 96.38 125 ARG A C 1
ATOM 998 O O . ARG A 1 125 ? -6.784 2.551 -0.081 1.00 96.38 125 ARG A O 1
ATOM 1005 N N . PRO A 1 126 ? -8.579 3.567 0.805 1.00 97.50 126 PRO A N 1
ATOM 1006 C CA . PRO A 1 126 ? -9.189 2.337 1.319 1.00 97.50 126 PRO A CA 1
ATOM 1007 C C . PRO A 1 126 ? -9.422 1.231 0.279 1.00 97.50 126 PRO A C 1
ATOM 1009 O O . PRO A 1 126 ? -9.553 0.065 0.643 1.00 97.50 126 PRO A O 1
ATOM 1012 N N . GLU A 1 127 ? -9.509 1.555 -1.010 1.00 97.56 127 GLU A N 1
ATOM 1013 C CA . GLU A 1 127 ? -9.617 0.544 -2.068 1.00 97.56 127 GLU A CA 1
ATOM 1014 C C . GLU A 1 127 ? -8.329 -0.274 -2.245 1.00 97.56 127 GLU A C 1
ATOM 1016 O O . GLU A 1 127 ? -8.410 -1.441 -2.618 1.00 97.56 127 GLU A O 1
ATOM 1021 N N . ASN A 1 128 ? -7.175 0.303 -1.901 1.00 97.56 128 ASN A N 1
ATOM 1022 C CA . ASN A 1 128 ? -5.852 -0.306 -2.065 1.00 97.56 128 ASN A CA 1
ATOM 1023 C C . ASN A 1 128 ? -5.433 -1.150 -0.847 1.00 97.56 128 ASN A C 1
ATOM 1025 O O . ASN A 1 128 ? -4.273 -1.545 -0.725 1.00 97.56 128 ASN A O 1
ATOM 1029 N N . PHE A 1 129 ? -6.382 -1.460 0.043 1.00 98.19 129 PHE A N 1
ATOM 1030 C CA . PHE A 1 129 ? -6.202 -2.382 1.161 1.00 98.19 129 PHE A CA 1
ATOM 1031 C C . PHE A 1 129 ? -7.178 -3.545 1.053 1.00 98.19 129 PHE A C 1
ATOM 1033 O O . PHE A 1 129 ? -8.379 -3.324 0.886 1.00 98.19 129 PHE A O 1
ATOM 1040 N N . LEU A 1 130 ? -6.685 -4.768 1.239 1.00 97.69 130 LEU A N 1
ATOM 1041 C CA . LEU A 1 130 ? -7.511 -5.954 1.439 1.00 97.69 130 LEU A CA 1
ATOM 1042 C C . LEU A 1 130 ? -7.629 -6.283 2.919 1.00 97.69 130 LEU A C 1
ATOM 1044 O O . LEU A 1 130 ? -6.667 -6.202 3.678 1.00 97.69 130 LEU A O 1
ATOM 1048 N N . VAL A 1 131 ? -8.823 -6.711 3.298 1.00 97.12 131 VAL A N 1
ATOM 1049 C CA . VAL A 1 131 ? -9.174 -7.191 4.624 1.00 97.12 131 VAL A CA 1
ATOM 1050 C C . VAL A 1 131 ? -9.595 -8.648 4.477 1.00 97.12 131 VAL A C 1
ATOM 1052 O O . VAL A 1 131 ? -10.661 -8.953 3.937 1.00 97.12 131 VAL A O 1
ATOM 1055 N N . ALA A 1 132 ? -8.734 -9.549 4.934 1.00 94.81 132 ALA A N 1
ATOM 1056 C CA . ALA A 1 132 ? -9.002 -10.974 4.988 1.00 94.81 132 ALA A CA 1
ATOM 1057 C C . ALA A 1 132 ? -9.686 -11.314 6.320 1.00 94.81 132 ALA A C 1
ATOM 1059 O O . ALA A 1 132 ? -9.159 -10.953 7.380 1.00 94.81 132 ALA A O 1
ATOM 1060 N N . PRO A 1 133 ? -10.849 -11.988 6.298 1.00 91.81 133 PRO A N 1
ATOM 1061 C CA . PRO A 1 133 ? -11.473 -12.510 7.503 1.00 91.81 133 PRO A CA 1
ATOM 1062 C C . PRO A 1 133 ? -10.534 -13.440 8.282 1.00 91.81 133 PRO A C 1
ATOM 1064 O O . PRO A 1 133 ? -9.653 -14.060 7.678 1.00 91.81 133 PRO A O 1
ATOM 1067 N N . PRO A 1 134 ? -10.731 -13.574 9.605 1.00 84.31 134 PRO A N 1
ATOM 1068 C CA . PRO A 1 134 ? -10.062 -14.619 10.366 1.00 84.31 134 PRO A CA 1
ATOM 1069 C C . PRO A 1 134 ? -10.370 -15.967 9.710 1.00 84.31 134 PRO A C 1
ATOM 1071 O O . PRO A 1 134 ? -11.537 -16.262 9.442 1.00 84.31 134 PRO A O 1
ATOM 1074 N N . GLN A 1 135 ? -9.348 -16.776 9.435 1.00 71.50 135 GLN A N 1
ATOM 1075 C CA . GLN A 1 135 ? -9.600 -18.153 9.028 1.00 71.50 135 GLN A CA 1
ATOM 1076 C C . GLN A 1 135 ? -10.194 -18.895 10.223 1.00 71.50 135 GLN A C 1
ATOM 1078 O O . GLN A 1 135 ? -9.645 -18.833 11.326 1.00 71.50 135 GLN A O 1
ATOM 1083 N N . GLU A 1 136 ? -11.322 -19.572 10.019 1.00 60.12 136 GLU A N 1
ATOM 1084 C CA . GLU A 1 136 ? -11.826 -20.519 11.005 1.00 60.12 136 GLU A CA 1
ATOM 1085 C C . GLU A 1 136 ? -10.730 -21.568 11.205 1.00 60.12 136 GLU A C 1
ATOM 1087 O O . GLU A 1 136 ? -10.330 -22.251 10.262 1.00 60.12 136 GLU A O 1
ATOM 1092 N N . CYS A 1 137 ? -10.166 -21.656 12.411 1.00 51.44 137 CYS A N 1
ATOM 1093 C CA . CYS A 1 137 ? -9.325 -22.793 12.724 1.00 51.44 137 CYS A CA 1
ATOM 1094 C C . CYS A 1 137 ? -10.238 -24.020 12.701 1.00 51.44 137 CYS A C 1
ATOM 1096 O O . CYS A 1 137 ? -11.130 -24.155 13.541 1.00 51.44 137 CYS A O 1
ATOM 1098 N N . ASP A 1 138 ? -10.037 -24.894 11.715 1.00 46.62 138 ASP A N 1
ATOM 1099 C CA . ASP A 1 138 ? -10.646 -26.218 11.674 1.00 46.62 138 ASP A CA 1
ATOM 1100 C C . ASP A 1 138 ? -10.194 -26.991 12.922 1.00 46.62 138 ASP A C 1
ATOM 1102 O O . ASP A 1 138 ? -9.226 -27.751 12.910 1.00 46.62 138 ASP A O 1
ATOM 1106 N N . ASN A 1 139 ? -10.909 -26.813 14.033 1.00 46.78 139 ASN A N 1
ATOM 1107 C CA . ASN A 1 139 ? -10.639 -27.470 15.3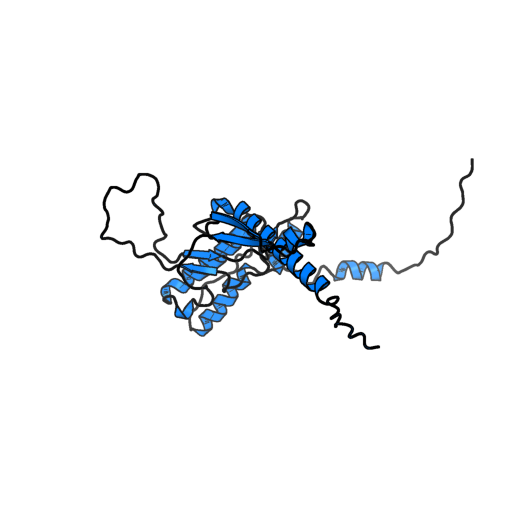14 1.00 46.78 139 ASN A CA 1
ATOM 1108 C C . ASN A 1 139 ? -10.801 -29.004 15.247 1.00 46.78 139 ASN A C 1
ATOM 1110 O O . ASN A 1 139 ? -10.591 -29.684 16.247 1.00 46.78 139 ASN A O 1
ATOM 1114 N N . ASN A 1 140 ? -11.152 -29.562 14.083 1.00 46.75 140 ASN A N 1
ATOM 1115 C CA . ASN A 1 140 ? -11.480 -30.973 13.889 1.00 46.75 140 ASN A CA 1
ATOM 1116 C C . ASN A 1 140 ? -10.487 -31.762 13.020 1.00 46.75 140 ASN A C 1
ATOM 1118 O O . ASN A 1 140 ? -10.746 -32.933 12.750 1.00 46.75 140 ASN A O 1
ATOM 1122 N N . ASN A 1 141 ? -9.351 -31.193 12.598 1.00 46.22 141 ASN A N 1
ATOM 1123 C CA . ASN A 1 141 ? -8.348 -31.956 11.843 1.00 46.22 141 ASN A CA 1
ATOM 1124 C C . ASN A 1 141 ? -6.920 -31.749 12.362 1.00 46.22 141 ASN A C 1
ATOM 1126 O O . ASN A 1 141 ? -5.991 -31.473 11.605 1.00 46.22 141 ASN A O 1
ATOM 1130 N N . TYR A 1 142 ? -6.729 -31.919 13.672 1.00 44.78 142 TYR A N 1
ATOM 1131 C CA . TYR A 1 142 ? -5.395 -32.102 14.243 1.00 44.78 142 TYR A CA 1
ATOM 1132 C C . TYR A 1 142 ? -4.921 -33.538 13.975 1.00 44.78 142 TYR A C 1
ATOM 1134 O O . TYR A 1 142 ? -4.845 -34.372 14.874 1.00 44.78 142 TYR A O 1
ATOM 1142 N N . ASN A 1 143 ? -4.641 -33.856 12.709 1.00 43.28 143 ASN A N 1
ATOM 1143 C CA . ASN A 1 143 ? -3.855 -35.037 12.383 1.00 43.28 143 ASN A CA 1
ATOM 1144 C C . ASN A 1 143 ? -2.382 -34.650 12.562 1.00 43.28 143 ASN A C 1
ATOM 1146 O O . ASN A 1 143 ? -1.848 -33.835 11.813 1.00 43.28 143 ASN A O 1
ATOM 1150 N N . SER A 1 144 ? -1.756 -35.197 13.600 1.00 47.72 144 SER A N 1
ATOM 1151 C CA . SER A 1 144 ? -0.430 -34.883 14.153 1.00 47.72 144 SER A CA 1
ATOM 1152 C C . SER A 1 144 ? 0.768 -35.193 13.235 1.00 47.72 144 SER A C 1
ATOM 1154 O O . SER A 1 144 ? 1.852 -35.504 13.721 1.00 47.72 144 SER A O 1
ATOM 1156 N N . ASN A 1 145 ? 0.589 -35.117 11.916 1.00 43.91 145 ASN A N 1
ATOM 1157 C CA . ASN A 1 145 ? 1.596 -35.456 10.909 1.00 43.91 145 ASN A CA 1
ATOM 1158 C C . ASN A 1 145 ? 2.057 -34.245 10.081 1.00 43.91 145 ASN A C 1
ATOM 1160 O O . ASN A 1 145 ? 2.761 -34.418 9.086 1.00 43.91 145 ASN A O 1
ATOM 1164 N N . SER A 1 146 ? 1.687 -33.019 10.459 1.00 50.75 146 SER A N 1
ATOM 1165 C CA . SER A 1 146 ? 2.247 -31.810 9.852 1.00 50.75 146 SER A CA 1
ATOM 1166 C C . SER A 1 146 ? 3.728 -31.708 10.219 1.00 50.75 146 SER A C 1
ATOM 1168 O O . SER A 1 146 ? 4.087 -31.578 11.389 1.00 50.75 146 SER A O 1
ATOM 1170 N N . SER A 1 147 ? 4.587 -31.792 9.204 1.00 43.44 147 SER A N 1
ATOM 1171 C CA . SER A 1 147 ? 6.038 -31.681 9.322 1.00 43.44 147 SER A CA 1
ATOM 1172 C C . SER A 1 147 ? 6.454 -30.484 10.194 1.00 43.44 147 SER A C 1
ATOM 1174 O O . SER A 1 147 ? 5.891 -29.394 10.044 1.00 43.44 147 SER A O 1
ATOM 1176 N N . PRO A 1 148 ? 7.463 -30.637 11.070 1.00 39.56 148 PRO A N 1
ATOM 1177 C CA . PRO A 1 148 ? 7.965 -29.540 11.887 1.00 39.56 148 PRO A CA 1
ATOM 1178 C C . PRO A 1 148 ? 8.630 -28.509 10.966 1.00 39.56 148 PRO A C 1
ATOM 1180 O O . PRO A 1 148 ? 9.740 -28.722 10.484 1.00 39.56 148 PRO A O 1
ATOM 1183 N N . GLY A 1 149 ? 7.931 -27.412 10.665 1.00 41.06 149 GLY A N 1
ATOM 1184 C CA . GLY A 1 149 ? 8.498 -26.329 9.855 1.00 41.06 149 GLY A CA 1
ATOM 1185 C C . GLY A 1 149 ? 7.526 -25.331 9.224 1.00 41.06 149 GLY A C 1
ATOM 1186 O O . GLY A 1 149 ? 7.982 -24.281 8.788 1.00 41.06 149 GLY A O 1
ATOM 1187 N N . GLN A 1 150 ? 6.215 -25.592 9.174 1.00 40.38 150 GLN A N 1
ATOM 1188 C CA . GLN A 1 150 ? 5.245 -24.645 8.594 1.00 40.38 150 GLN A CA 1
ATOM 1189 C C . GLN A 1 150 ? 3.977 -24.535 9.447 1.00 40.38 150 GLN A C 1
ATOM 1191 O O . GLN A 1 150 ? 2.904 -24.980 9.059 1.00 40.38 150 GLN A O 1
ATOM 1196 N N . SER A 1 151 ? 4.096 -23.931 10.630 1.00 39.66 151 SER A N 1
ATOM 1197 C CA . SER A 1 151 ? 2.929 -23.363 11.310 1.00 39.66 151 SER A CA 1
ATOM 1198 C C . SER A 1 151 ? 2.806 -21.912 10.853 1.00 39.66 151 SER A C 1
ATOM 1200 O O . SER A 1 151 ? 3.464 -21.025 11.397 1.00 39.66 151 SER A O 1
ATOM 1202 N N . PHE A 1 152 ? 2.011 -21.666 9.810 1.00 45.66 152 PHE A N 1
ATOM 1203 C CA . PHE A 1 152 ? 1.508 -20.320 9.555 1.00 45.66 152 PHE A CA 1
ATOM 1204 C C . PHE A 1 152 ? 0.517 -20.014 10.681 1.00 45.66 152 PHE A C 1
ATOM 1206 O O . PHE A 1 152 ? -0.642 -20.417 10.636 1.00 45.66 152 PHE A O 1
ATOM 1213 N N . HIS A 1 153 ? 0.990 -19.370 11.750 1.00 45.25 153 HIS A N 1
ATOM 1214 C CA . HIS A 1 153 ? 0.104 -18.771 12.743 1.00 45.25 153 HIS A CA 1
ATOM 1215 C C . HIS A 1 153 ? -0.636 -17.618 12.067 1.00 45.25 153 HIS A C 1
ATOM 1217 O O . HIS A 1 153 ? -0.151 -16.488 12.019 1.00 45.25 153 HIS A O 1
ATOM 1223 N N . TYR A 1 154 ? -1.801 -17.923 11.499 1.00 50.44 154 TYR A N 1
ATOM 1224 C CA . TYR A 1 154 ? -2.744 -16.895 11.102 1.00 50.44 154 TYR A CA 1
ATOM 1225 C C . TYR A 1 154 ? -3.224 -16.182 12.372 1.00 50.44 154 TYR A C 1
ATOM 1227 O O . TYR A 1 154 ? -3.525 -16.847 13.369 1.00 50.44 154 TYR A O 1
ATOM 1235 N N . PRO A 1 155 ? -3.257 -14.841 12.382 1.00 56.41 155 PRO A N 1
ATOM 1236 C CA . PRO A 1 155 ? -3.798 -14.111 13.515 1.00 56.41 155 PRO A CA 1
ATOM 1237 C C . PRO A 1 155 ? -5.251 -14.543 13.745 1.00 56.41 155 PRO A C 1
ATOM 1239 O O . PRO A 1 155 ? -6.000 -14.768 12.797 1.00 56.41 155 PRO A O 1
ATOM 1242 N N . THR A 1 156 ? -5.672 -14.625 15.008 1.00 67.81 156 THR A N 1
ATOM 1243 C CA . THR A 1 156 ? -7.044 -14.971 15.431 1.00 67.81 156 THR A CA 1
ATOM 1244 C C . THR A 1 156 ? -8.072 -13.875 15.093 1.00 67.81 156 THR A C 1
ATOM 1246 O O . THR A 1 156 ? -9.086 -13.727 15.770 1.00 67.81 156 THR A O 1
ATOM 1249 N N . GLY A 1 157 ? -7.791 -13.047 14.089 1.00 85.94 157 GLY A N 1
ATOM 1250 C CA . GLY A 1 157 ? -8.503 -11.826 13.750 1.00 85.94 157 GLY A CA 1
ATOM 1251 C C . GLY A 1 157 ? -8.371 -11.498 12.266 1.00 85.94 157 GLY A C 1
ATOM 1252 O O . GLY A 1 157 ? -7.748 -12.229 1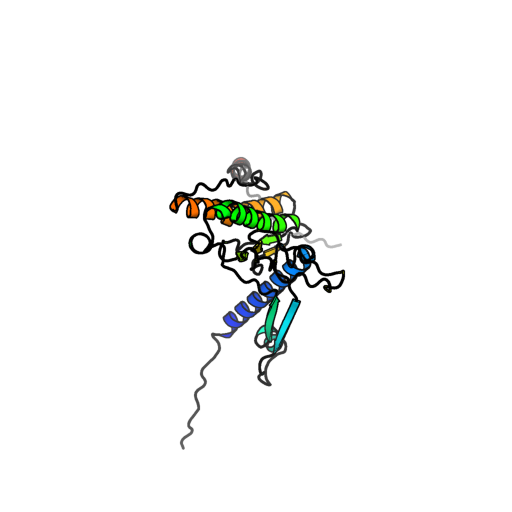1.499 1.00 85.94 157 GLY A O 1
ATOM 1253 N N . TYR A 1 158 ? -8.978 -10.385 11.862 1.00 93.44 158 TYR A N 1
ATOM 1254 C CA . TYR A 1 158 ? -8.843 -9.890 10.497 1.00 93.44 158 TYR A CA 1
ATOM 1255 C C . TYR A 1 158 ? -7.380 -9.550 10.203 1.00 93.44 158 TYR A C 1
ATOM 1257 O O . TYR A 1 158 ? -6.721 -8.906 11.023 1.00 93.44 158 TYR A O 1
ATOM 1265 N N . ARG A 1 159 ? -6.902 -9.954 9.025 1.00 94.50 159 ARG A N 1
ATOM 1266 C CA . ARG A 1 159 ? -5.609 -9.538 8.475 1.00 94.50 159 ARG A CA 1
ATOM 1267 C C . ARG A 1 159 ? -5.854 -8.433 7.458 1.00 94.50 159 ARG A C 1
ATOM 1269 O O . ARG A 1 159 ? -6.633 -8.622 6.526 1.00 94.50 159 ARG A O 1
ATOM 1276 N N . VAL A 1 160 ? -5.175 -7.306 7.620 1.00 96.44 160 VAL A N 1
ATOM 1277 C CA . VAL A 1 160 ? -5.223 -6.190 6.672 1.00 96.44 160 VAL A CA 1
ATOM 1278 C C . VAL A 1 160 ? -3.901 -6.113 5.925 1.00 96.44 160 VAL A C 1
ATOM 1280 O O . VAL A 1 160 ? -2.849 -6.220 6.544 1.00 96.44 160 VAL A O 1
ATOM 1283 N N . VAL A 1 161 ? -3.949 -5.945 4.606 1.00 96.62 161 VAL A N 1
ATOM 1284 C CA . VAL A 1 161 ? -2.753 -5.766 3.774 1.00 96.62 161 VAL A CA 1
ATOM 1285 C C . VAL A 1 161 ? -2.955 -4.660 2.748 1.00 96.62 161 VAL A C 1
ATOM 1287 O O . VAL A 1 161 ? -4.061 -4.494 2.236 1.00 96.62 161 VAL A O 1
ATOM 1290 N N . MET A 1 162 ? -1.894 -3.933 2.406 1.00 97.00 162 MET A N 1
ATOM 1291 C CA . MET A 1 162 ? -1.883 -3.007 1.265 1.00 97.00 162 MET A CA 1
ATOM 1292 C C . MET A 1 162 ? -1.492 -3.761 -0.019 1.00 97.00 162 MET A C 1
ATOM 1294 O O . MET A 1 162 ? -0.585 -4.590 0.024 1.00 97.00 162 MET A O 1
ATOM 1298 N N . ILE A 1 163 ? -2.177 -3.507 -1.141 1.00 94.19 163 ILE A N 1
ATOM 1299 C CA . ILE A 1 163 ? -2.039 -4.299 -2.383 1.00 94.19 163 ILE A CA 1
ATOM 1300 C C . ILE A 1 163 ? -1.663 -3.503 -3.642 1.00 94.19 163 ILE A C 1
ATOM 1302 O O . ILE A 1 163 ? -1.514 -4.113 -4.696 1.00 94.19 163 ILE A O 1
ATOM 1306 N N . ASP A 1 164 ? -1.494 -2.182 -3.545 1.00 95.50 164 ASP A N 1
ATOM 1307 C CA . ASP A 1 164 ? -1.083 -1.329 -4.669 1.00 95.50 164 ASP A CA 1
ATOM 1308 C C . ASP A 1 164 ? 0.104 -0.439 -4.276 1.00 95.50 164 ASP A C 1
ATOM 1310 O O . ASP A 1 164 ? 0.016 0.393 -3.367 1.00 95.50 164 ASP A O 1
ATOM 1314 N N . PHE A 1 165 ? 1.225 -0.638 -4.973 1.00 97.69 165 PHE A N 1
ATOM 1315 C CA . PHE A 1 165 ? 2.476 0.093 -4.765 1.00 97.69 165 PHE A CA 1
ATOM 1316 C C . PHE A 1 165 ? 3.011 0.735 -6.051 1.00 97.69 165 PHE A C 1
ATOM 1318 O O . PHE A 1 165 ? 4.156 1.191 -6.087 1.00 97.69 165 PHE A O 1
ATOM 1325 N N . ALA A 1 166 ? 2.221 0.769 -7.126 1.00 96.44 166 ALA A N 1
ATOM 1326 C CA . ALA A 1 166 ? 2.651 1.297 -8.422 1.00 96.44 166 ALA A CA 1
ATOM 1327 C C . ALA A 1 166 ? 3.010 2.794 -8.363 1.00 96.44 166 ALA A C 1
ATOM 1329 O O . ALA A 1 166 ? 3.865 3.274 -9.117 1.00 96.44 166 ALA A O 1
ATOM 1330 N N . MET A 1 167 ? 2.375 3.519 -7.440 1.00 96.19 167 MET A N 1
ATOM 1331 C CA . MET A 1 167 ? 2.529 4.959 -7.222 1.00 96.19 167 MET A CA 1
ATOM 1332 C C . MET A 1 167 ? 3.402 5.285 -6.003 1.00 96.19 167 MET A C 1
ATOM 1334 O O . MET A 1 167 ? 3.251 6.334 -5.381 1.00 96.19 167 MET A O 1
ATOM 1338 N N . CYS A 1 168 ? 4.348 4.406 -5.664 1.00 97.75 168 CYS A N 1
ATOM 1339 C CA . CYS A 1 168 ? 5.345 4.702 -4.643 1.00 97.75 168 CYS A CA 1
ATOM 1340 C C . CYS A 1 168 ? 6.519 5.552 -5.162 1.00 97.75 168 CYS A C 1
ATOM 1342 O O . CYS A 1 168 ? 6.919 5.502 -6.330 1.00 97.75 168 CYS A O 1
ATOM 1344 N N . ARG A 1 169 ? 7.127 6.293 -4.236 1.00 96.50 169 ARG A N 1
ATOM 1345 C CA . ARG A 1 169 ? 8.414 6.973 -4.369 1.00 96.50 169 ARG A CA 1
ATOM 1346 C C . ARG A 1 169 ? 9.353 6.498 -3.273 1.00 96.50 169 ARG A C 1
ATOM 1348 O O . ARG A 1 169 ? 8.931 6.164 -2.168 1.00 96.50 169 ARG A O 1
ATOM 1355 N N . PHE A 1 170 ? 10.635 6.473 -3.598 1.00 97.38 170 PHE A N 1
ATOM 1356 C CA . PHE A 1 170 ? 11.694 6.121 -2.665 1.00 97.38 170 PHE A CA 1
ATOM 1357 C C . PHE A 1 170 ? 12.435 7.390 -2.281 1.00 97.38 170 PHE A C 1
ATOM 1359 O O . PHE A 1 170 ? 12.644 8.246 -3.143 1.00 97.38 170 PHE A O 1
ATOM 1366 N N . ARG A 1 171 ? 12.857 7.495 -1.023 1.00 96.69 171 ARG A N 1
ATOM 1367 C CA . ARG A 1 171 ? 13.764 8.564 -0.613 1.00 96.69 171 ARG A CA 1
ATOM 1368 C C . ARG A 1 171 ? 15.046 8.512 -1.447 1.00 96.69 171 ARG A C 1
ATOM 1370 O O . ARG A 1 171 ? 15.634 7.441 -1.628 1.00 96.69 171 ARG A O 1
ATOM 1377 N N . GLU A 1 172 ? 15.451 9.660 -1.977 1.00 94.69 172 GLU A N 1
ATOM 1378 C CA . GLU A 1 172 ? 16.697 9.783 -2.734 1.00 94.69 172 GLU A CA 1
ATOM 1379 C C . GLU A 1 172 ? 17.891 9.876 -1.766 1.00 94.69 172 GLU A C 1
ATOM 1381 O O . GLU A 1 172 ? 17.741 10.442 -0.681 1.00 94.69 172 GLU A O 1
ATOM 1386 N N . PRO A 1 173 ? 19.076 9.338 -2.111 1.00 94.44 173 PRO A N 1
ATOM 1387 C CA . PRO A 1 173 ? 20.231 9.335 -1.205 1.00 94.44 173 PRO A CA 1
ATOM 1388 C C . PRO A 1 173 ? 20.708 10.728 -0.767 1.00 94.44 173 PRO A C 1
ATOM 1390 O O . PRO A 1 173 ? 21.328 10.862 0.283 1.00 94.44 173 PRO A O 1
ATOM 1393 N N . ASP A 1 174 ? 20.457 11.750 -1.581 1.00 95.31 174 ASP A N 1
ATOM 1394 C CA . ASP A 1 174 ? 20.795 13.154 -1.344 1.00 95.31 174 ASP A CA 1
ATOM 1395 C C . ASP A 1 174 ? 19.633 13.971 -0.753 1.00 95.31 174 ASP A C 1
ATOM 1397 O O . ASP A 1 174 ? 19.807 15.149 -0.435 1.00 95.31 174 ASP A O 1
ATOM 1401 N N . MET A 1 175 ? 18.465 13.351 -0.549 1.00 94.56 175 MET A N 1
ATOM 1402 C CA . MET A 1 175 ? 17.308 13.996 0.062 1.00 94.56 175 MET A CA 1
ATOM 1403 C C . MET A 1 175 ? 17.514 14.168 1.569 1.00 94.56 175 MET A C 1
ATOM 1405 O O . MET A 1 175 ? 17.671 13.196 2.319 1.00 94.56 175 MET A O 1
ATOM 1409 N N . THR A 1 176 ? 17.458 15.414 2.036 1.00 93.62 176 THR A N 1
ATOM 1410 C CA . THR A 1 176 ? 17.580 15.733 3.466 1.00 93.62 176 THR A CA 1
ATOM 1411 C C . THR A 1 176 ? 16.384 15.205 4.261 1.00 93.62 176 THR A C 1
ATOM 1413 O O . THR A 1 176 ? 15.315 14.973 3.694 1.00 93.62 176 THR A O 1
ATOM 1416 N N . ASP A 1 177 ? 16.544 15.026 5.579 1.00 91.81 177 ASP A N 1
ATOM 1417 C CA . ASP A 1 177 ? 15.433 14.599 6.449 1.00 91.81 177 ASP A CA 1
ATOM 1418 C C . ASP A 1 177 ? 14.253 15.566 6.326 1.00 91.81 177 ASP A C 1
ATOM 1420 O O . ASP A 1 177 ? 13.142 15.137 6.043 1.00 91.81 177 ASP A O 1
ATOM 1424 N N . LEU A 1 178 ? 14.525 16.875 6.341 1.00 90.94 178 LEU A N 1
ATOM 1425 C CA . LEU A 1 178 ? 13.507 17.907 6.157 1.00 90.94 178 LEU A CA 1
ATOM 1426 C C . LEU A 1 178 ? 12.738 17.760 4.833 1.00 90.94 178 LEU A C 1
ATOM 1428 O O . LEU A 1 178 ? 11.520 17.913 4.810 1.00 90.94 178 LEU A O 1
ATOM 1432 N N . GLN A 1 179 ? 13.423 17.481 3.719 1.00 92.88 179 GLN A N 1
ATOM 1433 C CA . GLN A 1 179 ? 12.762 17.275 2.424 1.00 92.88 179 GLN A CA 1
ATOM 1434 C C . GLN A 1 179 ? 11.899 16.011 2.424 1.00 92.88 179 GLN A C 1
ATOM 1436 O O . GLN A 1 179 ? 10.776 16.034 1.918 1.00 92.88 179 GLN A O 1
ATOM 1441 N N . TRP A 1 180 ? 12.411 14.924 3.001 1.00 93.88 180 TRP A N 1
ATOM 1442 C CA . TRP A 1 180 ? 11.691 13.661 3.114 1.00 93.88 180 TRP A CA 1
ATOM 1443 C C . TRP A 1 180 ? 10.456 13.783 4.010 1.00 93.88 180 TRP A C 1
ATOM 1445 O O . TRP A 1 180 ? 9.363 13.360 3.642 1.00 93.88 180 TRP A O 1
ATOM 1455 N N . GLU A 1 181 ? 10.607 14.405 5.172 1.00 91.50 181 GLU A N 1
ATOM 1456 C CA . GLU A 1 181 ? 9.534 14.574 6.141 1.00 91.50 181 GLU A CA 1
ATOM 1457 C C . GLU A 1 181 ? 8.470 15.551 5.629 1.00 91.50 181 GLU A C 1
ATOM 1459 O O . GLU A 1 181 ? 7.283 15.274 5.785 1.00 91.50 181 GLU A O 1
ATOM 1464 N N . ARG A 1 182 ? 8.858 16.623 4.915 1.00 90.00 182 ARG A N 1
ATOM 1465 C CA . ARG A 1 182 ? 7.913 17.491 4.185 1.00 90.00 182 ARG A CA 1
ATOM 1466 C C . ARG A 1 182 ? 7.144 16.716 3.115 1.00 90.00 182 ARG A C 1
ATOM 1468 O O . ARG A 1 182 ? 5.931 16.868 3.013 1.00 90.00 182 ARG A O 1
ATOM 1475 N N . LEU A 1 183 ? 7.813 15.854 2.343 1.00 91.94 183 LEU A N 1
ATOM 1476 C CA . LEU A 1 183 ? 7.141 14.998 1.359 1.00 91.94 183 LEU A CA 1
ATOM 1477 C C . LEU A 1 183 ? 6.101 14.087 2.030 1.00 91.94 183 LEU A C 1
ATOM 1479 O O . LEU A 1 183 ? 4.960 14.040 1.579 1.00 91.94 183 LEU A O 1
ATOM 1483 N N . LYS A 1 184 ? 6.472 13.392 3.113 1.00 93.12 184 LYS A N 1
ATOM 1484 C CA . LYS A 1 184 ? 5.559 12.509 3.858 1.00 93.12 184 LYS A CA 1
ATOM 1485 C C . LYS A 1 184 ? 4.406 13.279 4.503 1.00 93.12 184 LYS A C 1
ATOM 1487 O O . LYS A 1 184 ? 3.279 12.793 4.485 1.00 93.12 184 LYS A O 1
ATOM 1492 N N . CYS A 1 185 ? 4.671 14.479 5.020 1.00 89.00 185 CYS A N 1
ATOM 1493 C CA . CYS A 1 185 ? 3.639 15.370 5.542 1.00 89.00 185 CYS A CA 1
ATOM 1494 C C . CYS A 1 185 ? 2.633 15.744 4.446 1.00 89.00 185 CYS A C 1
ATOM 1496 O O . CYS A 1 185 ? 1.436 15.579 4.641 1.00 89.00 185 CYS A O 1
ATOM 1498 N N . ASN A 1 186 ? 3.110 16.166 3.272 1.00 87.44 186 ASN A N 1
ATOM 1499 C CA . ASN A 1 186 ? 2.259 16.620 2.168 1.00 87.44 186 ASN A CA 1
ATOM 1500 C C . ASN A 1 186 ? 1.394 15.514 1.550 1.00 87.44 186 ASN A C 1
ATOM 1502 O O . ASN A 1 186 ? 0.340 15.806 0.990 1.00 87.44 186 ASN A O 1
ATOM 1506 N N . LEU A 1 187 ? 1.841 14.258 1.606 1.00 90.12 187 LEU A N 1
ATOM 1507 C CA . LEU A 1 187 ? 1.054 13.129 1.105 1.00 90.12 187 LEU A CA 1
ATOM 1508 C C . LEU A 1 187 ? -0.063 12.709 2.064 1.00 90.12 187 LEU A C 1
ATOM 1510 O O . LEU A 1 187 ? -0.996 12.038 1.630 1.00 90.12 187 LEU A O 1
ATOM 1514 N N . GLU A 1 188 ? 0.031 13.079 3.347 1.00 89.88 188 GLU A N 1
ATOM 1515 C CA . GLU A 1 188 ? -0.977 12.792 4.374 1.00 89.88 188 GLU A CA 1
ATOM 1516 C C . GLU A 1 188 ? -1.449 11.320 4.391 1.00 89.88 188 GLU A C 1
ATOM 1518 O O . GLU A 1 188 ? -2.619 11.018 4.638 1.00 89.88 188 GLU A O 1
ATOM 1523 N N . GLU A 1 189 ? -0.538 10.375 4.130 1.00 92.75 189 GLU A N 1
ATOM 1524 C CA . GLU A 1 189 ? -0.879 8.971 3.856 1.00 92.75 189 GLU A CA 1
ATOM 1525 C C . GLU A 1 189 ? -1.693 8.318 4.988 1.00 92.75 189 GLU A C 1
ATOM 1527 O O . GLU A 1 189 ? -2.633 7.562 4.737 1.00 92.75 189 GLU A O 1
ATOM 1532 N N . GLU A 1 190 ? -1.370 8.622 6.252 1.00 93.19 190 GLU A N 1
ATOM 1533 C CA . GLU A 1 190 ? -2.141 8.114 7.391 1.00 93.19 190 GLU A CA 1
ATOM 1534 C C . GLU A 1 190 ? -3.571 8.665 7.399 1.00 93.19 190 GLU A C 1
ATOM 1536 O O . GLU A 1 190 ? -4.519 7.913 7.635 1.00 93.19 190 GLU A O 1
ATOM 1541 N N . ASN A 1 191 ? -3.741 9.958 7.111 1.00 92.00 191 ASN A N 1
ATOM 1542 C CA . ASN A 1 191 ? -5.038 10.632 7.114 1.00 92.00 191 ASN A CA 1
ATOM 1543 C C . ASN A 1 191 ? -5.913 10.174 5.942 1.00 92.00 191 ASN A C 1
ATOM 1545 O O . ASN A 1 191 ? -7.130 10.024 6.114 1.00 92.00 191 ASN A O 1
ATOM 1549 N N . ALA A 1 192 ? -5.301 9.848 4.799 1.00 93.31 192 ALA A N 1
ATOM 1550 C CA . ALA A 1 192 ? -5.985 9.268 3.645 1.00 93.31 192 ALA A CA 1
ATOM 1551 C C . ALA A 1 192 ? -6.734 7.963 3.990 1.00 93.31 192 ALA A C 1
ATOM 1553 O O . ALA A 1 192 ? -7.759 7.650 3.378 1.00 93.31 192 ALA A O 1
ATOM 1554 N N . VAL A 1 193 ? -6.291 7.237 5.025 1.00 95.31 193 VAL A N 1
ATOM 1555 C CA . VAL A 1 193 ? -7.007 6.077 5.578 1.00 95.31 193 VAL A CA 1
ATOM 1556 C C . VAL A 1 193 ? -7.762 6.433 6.851 1.00 95.31 193 VAL A C 1
ATOM 1558 O O . VAL A 1 193 ? -8.984 6.305 6.905 1.00 95.31 193 VAL A O 1
ATOM 1561 N N . GLY A 1 194 ? -7.058 6.862 7.894 1.00 95.56 194 GLY A N 1
ATOM 1562 C CA . GLY A 1 194 ? -7.601 7.000 9.240 1.00 95.56 194 GLY A CA 1
ATOM 1563 C C . GLY A 1 194 ? -8.702 8.051 9.331 1.00 95.56 194 GLY A C 1
ATOM 1564 O O . GLY A 1 194 ? -9.788 7.759 9.839 1.00 95.56 194 GLY A O 1
ATOM 1565 N N . LEU A 1 195 ? -8.478 9.252 8.787 1.00 95.19 195 LEU A N 1
ATOM 1566 C CA . LEU A 1 195 ? -9.466 10.332 8.836 1.00 95.19 195 LEU A CA 1
ATOM 1567 C C . LEU A 1 195 ? -10.647 10.055 7.898 1.00 95.19 195 LEU A C 1
ATOM 1569 O O . LEU A 1 195 ? -11.807 10.259 8.276 1.00 95.19 195 LEU A O 1
ATOM 1573 N N . LEU A 1 196 ? -10.369 9.518 6.708 1.00 95.69 196 LEU A N 1
ATOM 1574 C CA . LEU A 1 196 ? -11.406 9.113 5.762 1.00 95.69 196 LEU A CA 1
ATOM 1575 C C . LEU A 1 196 ? -12.317 8.028 6.357 1.00 95.69 196 LEU A C 1
ATOM 1577 O O . LEU A 1 196 ? -13.545 8.153 6.315 1.00 95.69 196 LEU A O 1
ATOM 1581 N N . MET A 1 197 ? -11.734 6.994 6.967 1.00 97.81 197 MET A N 1
ATOM 1582 C CA . MET A 1 197 ? -12.490 5.929 7.625 1.00 97.81 197 MET A CA 1
ATOM 1583 C C . MET A 1 197 ? -13.214 6.438 8.871 1.00 97.81 197 MET A C 1
ATOM 1585 O O . MET A 1 197 ? -14.374 6.081 9.066 1.00 97.81 197 MET A O 1
ATOM 1589 N N . LYS A 1 198 ? -12.619 7.340 9.662 1.00 97.31 198 LYS A N 1
ATOM 1590 C CA . LYS A 1 198 ? -13.302 7.997 10.790 1.00 97.31 198 LYS A CA 1
ATOM 1591 C C . LYS A 1 198 ? -14.589 8.684 10.337 1.00 97.31 198 LYS A C 1
ATOM 1593 O O . LYS A 1 198 ? -15.651 8.425 10.899 1.00 97.31 198 LYS A O 1
ATOM 1598 N N . LYS A 1 199 ? -14.519 9.494 9.275 1.00 96.69 199 LYS A N 1
ATOM 1599 C CA . LYS A 1 199 ? -15.687 10.168 8.684 1.00 96.69 199 LYS A CA 1
ATOM 1600 C C . LYS A 1 199 ? -16.715 9.165 8.156 1.00 96.69 199 LYS A C 1
ATOM 1602 O O . LYS A 1 199 ? -17.910 9.308 8.405 1.00 96.69 199 LYS A O 1
ATOM 1607 N N . LYS A 1 200 ? -16.262 8.135 7.439 1.00 96.38 200 LYS A N 1
ATOM 1608 C CA . LYS A 1 200 ? -17.135 7.107 6.858 1.00 96.38 200 LYS A CA 1
ATOM 1609 C C . LYS A 1 200 ? -17.891 6.308 7.921 1.00 96.38 200 LYS A C 1
ATOM 1611 O O . LYS A 1 200 ? -19.084 6.064 7.759 1.00 96.38 200 LYS A O 1
ATOM 1616 N N . LEU A 1 201 ? -17.217 5.917 8.999 1.00 97.56 201 LEU A N 1
ATOM 1617 C CA . LEU A 1 201 ? -17.804 5.135 10.086 1.00 97.56 201 LEU A CA 1
ATOM 1618 C C . LEU A 1 201 ? -18.690 5.990 11.005 1.00 97.56 201 LEU A C 1
ATOM 1620 O O . LEU A 1 201 ? -19.715 5.497 11.479 1.00 97.56 201 LEU A O 1
ATOM 1624 N N . ALA A 1 202 ? -18.389 7.283 11.164 1.00 97.31 202 ALA A N 1
ATOM 1625 C CA . ALA A 1 202 ? -19.265 8.222 11.866 1.00 97.31 202 ALA A CA 1
ATOM 1626 C C . ALA A 1 202 ? -20.659 8.314 11.218 1.00 97.31 202 ALA A C 1
ATOM 1628 O O . ALA A 1 202 ? -21.663 8.338 11.927 1.00 97.31 202 ALA A O 1
ATOM 1629 N N . ASN A 1 203 ? -20.750 8.239 9.882 1.00 96.38 203 ASN A N 1
ATOM 1630 C CA . ASN A 1 203 ? -22.035 8.175 9.166 1.00 96.38 203 ASN A CA 1
ATOM 1631 C C . ASN A 1 203 ? -22.843 6.896 9.461 1.00 96.38 203 ASN A C 1
ATOM 1633 O O . ASN A 1 203 ? -24.031 6.839 9.164 1.00 96.38 203 ASN A O 1
ATOM 1637 N N . GLN A 1 204 ? -22.211 5.871 10.038 1.00 96.69 204 GLN A N 1
ATOM 1638 C CA . GLN A 1 204 ? -22.856 4.648 10.532 1.00 96.69 204 GLN A CA 1
ATOM 1639 C C . GLN A 1 204 ? -23.091 4.703 12.053 1.00 96.69 204 GLN A C 1
ATOM 1641 O O . GLN A 1 204 ? -23.363 3.687 12.695 1.00 96.69 204 GLN A O 1
ATOM 1646 N N . GLY A 1 205 ? -22.925 5.879 12.664 1.00 97.12 205 GLY A N 1
ATOM 1647 C CA . GLY A 1 205 ? -23.014 6.092 14.104 1.00 97.12 205 GLY A CA 1
ATOM 1648 C C . GLY A 1 205 ? -21.876 5.449 14.896 1.00 97.12 205 GLY A C 1
ATOM 1649 O O . GLY A 1 205 ? -22.068 5.181 16.078 1.00 97.12 205 GLY A O 1
ATOM 1650 N N . PHE A 1 206 ? -20.743 5.110 14.270 1.00 97.69 206 PHE A N 1
ATOM 1651 C CA . PHE A 1 206 ? -19.573 4.525 14.933 1.00 97.69 206 PHE A CA 1
ATOM 1652 C C . PHE A 1 206 ? -18.489 5.575 15.168 1.00 97.69 206 PHE A C 1
ATOM 1654 O O . PHE A 1 206 ? -18.038 6.238 14.236 1.00 97.69 206 PHE A O 1
ATOM 1661 N N . GLU A 1 207 ? -18.038 5.693 16.413 1.00 97.38 207 GLU A N 1
ATOM 1662 C CA . GLU A 1 207 ? -16.957 6.596 16.790 1.00 97.38 207 GLU A CA 1
ATOM 1663 C C . GLU A 1 207 ? -15.614 5.861 16.725 1.00 97.38 207 GLU A C 1
ATOM 1665 O O . GLU A 1 207 ? -15.242 5.121 17.635 1.00 97.38 207 GLU A O 1
ATOM 1670 N N . LEU A 1 208 ? -14.886 6.054 15.623 1.00 97.44 208 LEU A N 1
ATOM 1671 C CA . LEU A 1 208 ? -13.538 5.514 15.474 1.00 97.44 208 LEU A CA 1
ATOM 1672 C C . LEU A 1 208 ? -12.551 6.304 16.343 1.00 97.44 208 LEU A C 1
ATOM 1674 O O . LEU A 1 208 ? -12.344 7.506 16.138 1.00 97.44 208 LEU A O 1
ATOM 1678 N N . GLN A 1 209 ? -11.869 5.595 17.241 1.00 96.44 209 GLN A N 1
ATOM 1679 C CA . GLN A 1 209 ? -10.779 6.128 18.053 1.00 96.44 209 GLN A CA 1
ATOM 1680 C C . GLN A 1 209 ? -9.485 6.134 17.232 1.00 96.44 209 GLN A C 1
ATOM 1682 O O . GLN A 1 209 ? -8.602 5.299 17.412 1.00 96.44 209 GLN A O 1
ATOM 1687 N N . TYR A 1 210 ? -9.414 7.047 16.264 1.00 93.44 210 TYR A N 1
ATOM 1688 C CA . TYR A 1 210 ? -8.221 7.314 15.464 1.00 93.44 210 TYR A CA 1
ATOM 1689 C C . TYR A 1 210 ? -7.636 8.680 15.823 1.00 93.44 210 TYR A C 1
ATOM 1691 O O . TYR A 1 210 ? -8.364 9.684 15.887 1.00 93.44 210 TYR A O 1
ATOM 1699 N N . ARG A 1 211 ? -6.316 8.683 16.023 1.00 90.81 211 ARG A N 1
ATOM 1700 C CA . ARG A 1 211 ? -5.462 9.852 16.202 1.00 90.81 211 ARG A CA 1
ATOM 1701 C C . ARG A 1 211 ? -4.278 9.700 15.253 1.00 90.81 211 ARG A C 1
ATOM 1703 O O . ARG A 1 211 ? -3.656 8.640 15.239 1.00 90.81 211 ARG A O 1
ATOM 1710 N N . GLU A 1 212 ? -3.996 10.748 14.490 1.00 87.25 212 GLU A N 1
ATOM 1711 C CA . GLU A 1 212 ? -2.799 10.825 13.654 1.00 87.25 212 GLU A CA 1
ATOM 1712 C C . GLU A 1 212 ? -1.545 10.632 14.514 1.00 87.25 212 GLU A C 1
ATOM 1714 O O . GLU A 1 212 ? -1.484 11.112 15.653 1.00 87.25 212 GLU A O 1
ATOM 1719 N N . SER A 1 213 ? -0.554 9.912 13.988 1.00 88.81 213 SER A N 1
ATOM 1720 C CA . SER A 1 213 ? 0.676 9.628 14.728 1.00 88.81 213 SER A CA 1
ATOM 1721 C C . SER A 1 213 ? 1.499 10.881 15.029 1.00 88.81 213 SER A C 1
ATOM 1723 O O . SER A 1 213 ? 2.272 10.896 15.987 1.00 88.81 213 SER A O 1
ATOM 1725 N N . GLY A 1 214 ? 1.341 11.929 14.220 1.00 84.00 214 GLY A N 1
ATOM 1726 C CA . GLY A 1 214 ? 2.133 13.144 14.323 1.00 84.00 214 GLY A CA 1
ATOM 1727 C C . GLY A 1 214 ? 3.557 13.006 13.778 1.00 84.00 214 GLY A C 1
ATOM 1728 O O . GLY A 1 214 ? 4.352 13.926 13.953 1.00 84.00 214 GLY A O 1
ATOM 1729 N N . ARG A 1 215 ? 3.906 11.871 13.142 1.00 85.88 215 ARG A N 1
ATOM 1730 C CA . ARG A 1 215 ? 5.290 11.535 12.743 1.00 85.88 215 ARG A CA 1
ATOM 1731 C C . ARG A 1 215 ? 5.955 12.590 11.860 1.00 85.88 215 ARG A C 1
ATOM 1733 O O . ARG A 1 215 ? 7.171 12.721 11.912 1.00 85.88 215 ARG A O 1
ATOM 1740 N N . TYR A 1 216 ? 5.168 13.328 11.080 1.00 85.00 216 TYR A N 1
ATOM 1741 C CA . TYR A 1 216 ? 5.661 14.335 10.139 1.00 85.00 216 TYR A CA 1
ATOM 1742 C C . TYR A 1 216 ? 5.046 15.727 10.361 1.00 85.00 216 TYR A C 1
ATOM 1744 O O . TYR A 1 216 ? 5.382 16.668 9.651 1.00 85.00 216 TYR A O 1
ATOM 1752 N N . SER A 1 217 ? 4.182 15.897 11.369 1.00 77.31 217 SER A N 1
ATOM 1753 C CA . SER A 1 217 ? 3.379 17.119 11.538 1.00 77.31 217 SER A CA 1
ATOM 1754 C C . SER A 1 217 ? 4.193 18.346 11.956 1.00 77.31 217 SER A C 1
ATOM 1756 O O . SER A 1 217 ? 3.739 19.466 11.758 1.00 77.31 217 SER A O 1
ATOM 1758 N N . GLN A 1 218 ? 5.407 18.168 12.490 1.00 75.81 218 GLN A N 1
ATOM 1759 C CA . GLN A 1 218 ? 6.321 19.285 12.783 1.00 75.81 218 GLN A CA 1
ATOM 1760 C C . GLN A 1 218 ? 6.861 19.979 11.515 1.00 75.81 218 GLN A C 1
ATOM 1762 O O . GLN A 1 218 ? 7.535 21.000 11.617 1.00 75.81 218 GLN A O 1
ATOM 1767 N N . PHE A 1 219 ? 6.559 19.428 10.335 1.00 70.62 219 PHE A N 1
ATOM 1768 C CA . PHE A 1 219 ? 6.956 19.948 9.027 1.00 70.62 219 PHE A CA 1
ATOM 1769 C C . PHE A 1 219 ? 5.772 20.369 8.160 1.00 70.62 219 PHE A C 1
ATOM 1771 O O . PHE A 1 219 ? 5.983 20.738 7.004 1.00 70.62 219 PHE A O 1
ATOM 1778 N N . ALA A 1 220 ? 4.553 20.323 8.710 1.00 65.12 220 ALA A N 1
ATOM 1779 C CA . ALA A 1 220 ? 3.422 21.025 8.129 1.00 65.12 220 ALA A CA 1
ATOM 1780 C C . ALA A 1 220 ? 3.816 22.502 8.056 1.00 65.12 220 ALA A C 1
ATOM 1782 O O . ALA A 1 220 ? 4.242 23.071 9.063 1.00 65.12 220 ALA A O 1
ATOM 1783 N N . GLU A 1 221 ? 3.778 23.092 6.863 1.00 59.44 221 GLU A N 1
ATOM 1784 C CA . GLU A 1 221 ? 4.163 24.488 6.677 1.00 59.44 221 GLU A CA 1
ATOM 1785 C C . GLU A 1 221 ? 3.420 25.367 7.695 1.00 59.44 221 GLU A C 1
ATOM 1787 O O . GLU A 1 221 ? 2.191 25.431 7.710 1.00 59.44 221 GLU A O 1
ATOM 1792 N N . GLY A 1 222 ? 4.169 26.062 8.552 1.00 49.91 222 GLY A N 1
ATOM 1793 C CA . GLY A 1 222 ? 3.728 27.379 8.975 1.00 49.91 222 GLY A CA 1
ATOM 1794 C C . GLY A 1 222 ? 3.848 28.278 7.751 1.00 49.91 222 GLY A C 1
ATOM 1795 O O . GLY A 1 222 ? 4.874 28.242 7.073 1.00 49.91 222 GLY A O 1
ATOM 1796 N N . GLU A 1 223 ? 2.831 29.083 7.464 1.00 49.25 223 GLU A N 1
ATOM 1797 C CA . GLU A 1 223 ? 2.794 30.057 6.361 1.00 49.25 223 GLU A CA 1
ATOM 1798 C C . GLU A 1 223 ? 3.937 31.115 6.396 1.00 49.25 223 GLU A C 1
ATOM 1800 O O . GLU A 1 223 ? 3.911 32.084 5.643 1.00 49.25 223 GLU A O 1
ATOM 1805 N N . GLU A 1 224 ? 4.966 30.966 7.239 1.00 48.72 224 GLU A N 1
ATOM 1806 C CA . GLU A 1 224 ? 5.946 32.009 7.571 1.00 48.72 224 GLU A CA 1
ATOM 1807 C C . GLU A 1 224 ? 7.274 31.967 6.782 1.00 48.72 224 GLU A C 1
ATOM 1809 O O . GLU A 1 224 ? 8.032 32.932 6.843 1.00 48.72 224 GLU A O 1
ATOM 1814 N N . GLU A 1 225 ? 7.577 30.945 5.970 1.00 49.22 225 GLU A N 1
ATOM 1815 C CA . GLU A 1 225 ? 8.854 30.899 5.212 1.00 49.22 225 GLU A CA 1
ATOM 1816 C C . GLU A 1 225 ? 8.785 31.444 3.768 1.00 49.22 225 GLU A C 1
ATOM 1818 O O . GLU A 1 225 ? 9.734 31.288 2.997 1.00 49.22 225 GLU A O 1
ATOM 1823 N N . VAL A 1 226 ? 7.706 32.137 3.381 1.00 46.50 226 VAL A N 1
ATOM 1824 C CA . VAL A 1 226 ? 7.634 32.841 2.078 1.00 46.50 226 VAL A CA 1
ATOM 1825 C C . VAL A 1 226 ? 7.836 34.357 2.218 1.00 46.50 226 VAL A C 1
ATOM 1827 O O . VAL A 1 226 ? 8.293 35.006 1.271 1.00 46.50 226 VAL A O 1
ATOM 1830 N N . GLU A 1 227 ? 7.593 34.947 3.393 1.00 45.22 227 GLU A N 1
ATOM 1831 C CA . GLU A 1 227 ? 7.733 36.399 3.560 1.00 45.22 227 GLU A CA 1
ATOM 1832 C C . GLU A 1 227 ? 9.185 36.865 3.719 1.00 45.22 227 GLU A C 1
ATOM 1834 O O . GLU A 1 227 ? 9.532 37.924 3.195 1.00 45.22 227 GLU A O 1
ATOM 1839 N N . ASP A 1 228 ? 10.081 36.091 4.336 1.00 47.00 228 ASP A N 1
ATOM 1840 C CA . ASP A 1 228 ? 11.393 36.642 4.711 1.00 47.00 228 ASP A CA 1
ATOM 1841 C C . ASP A 1 228 ? 12.358 36.797 3.512 1.00 47.00 228 ASP A C 1
ATOM 1843 O O . ASP A 1 228 ? 13.129 37.757 3.421 1.00 47.00 228 ASP A O 1
ATOM 1847 N N . GLY A 1 229 ? 12.238 35.935 2.493 1.00 42.81 229 GLY A N 1
ATOM 1848 C CA . GLY A 1 229 ? 12.993 36.065 1.238 1.00 42.81 229 GLY A CA 1
ATOM 1849 C C . GLY A 1 229 ? 12.483 37.192 0.330 1.00 42.81 229 GLY A C 1
ATOM 1850 O O . GLY A 1 229 ? 13.268 37.900 -0.311 1.00 42.81 229 GLY A O 1
ATOM 1851 N N . MET A 1 230 ? 11.165 37.405 0.298 1.00 46.44 230 MET A N 1
ATOM 1852 C CA . MET A 1 230 ? 10.530 38.416 -0.553 1.00 46.44 230 MET A CA 1
ATOM 1853 C C . MET A 1 230 ? 10.620 39.816 0.073 1.00 46.44 230 MET A C 1
ATOM 1855 O O . MET A 1 230 ? 10.874 40.798 -0.632 1.00 46.44 230 MET A O 1
ATOM 1859 N N . VAL A 1 231 ? 10.541 39.914 1.403 1.00 48.91 231 VAL A N 1
ATOM 1860 C CA . VAL A 1 231 ? 10.783 41.153 2.155 1.00 48.91 231 VAL A CA 1
ATOM 1861 C C . VAL A 1 231 ? 12.266 41.545 2.106 1.00 48.91 231 VAL A C 1
ATOM 1863 O O . VAL A 1 231 ? 12.560 42.731 1.943 1.00 48.91 231 VAL A O 1
ATOM 1866 N N . ALA A 1 232 ? 13.212 40.598 2.134 1.00 47.91 232 ALA A N 1
ATOM 1867 C CA . ALA A 1 232 ? 14.638 40.893 1.934 1.00 47.91 232 ALA A CA 1
ATOM 1868 C C . ALA A 1 232 ? 14.950 41.413 0.513 1.00 47.91 232 ALA A C 1
ATOM 1870 O O . ALA A 1 232 ? 15.740 42.350 0.344 1.00 47.91 232 ALA A O 1
ATOM 1871 N N . PHE A 1 233 ? 14.292 40.872 -0.518 1.00 47.97 233 PHE A N 1
ATOM 1872 C CA . PHE A 1 233 ? 14.419 41.353 -1.900 1.00 47.97 233 PHE A CA 1
ATOM 1873 C C . PHE A 1 233 ? 13.822 42.760 -2.089 1.00 47.97 233 PHE A C 1
ATOM 1875 O O . PHE A 1 233 ? 14.411 43.608 -2.760 1.00 47.97 233 PHE A O 1
ATOM 1882 N N . LEU A 1 234 ? 12.694 43.054 -1.437 1.00 49.09 234 LEU A N 1
ATOM 1883 C CA . LEU A 1 234 ? 12.056 44.373 -1.491 1.00 49.09 234 LEU A CA 1
ATOM 1884 C C . LEU A 1 234 ? 12.779 45.428 -0.631 1.00 49.09 234 LEU A C 1
ATOM 1886 O O . LEU A 1 234 ? 12.789 46.605 -0.992 1.00 49.09 234 LEU A O 1
ATOM 1890 N N . ARG A 1 235 ? 13.451 45.025 0.459 1.00 46.06 235 ARG A N 1
ATOM 1891 C CA . ARG A 1 235 ? 14.285 45.913 1.297 1.00 46.06 235 ARG A CA 1
ATOM 1892 C C . ARG A 1 235 ? 15.661 46.213 0.699 1.00 46.06 235 ARG A C 1
ATOM 1894 O O . ARG A 1 235 ? 16.227 47.260 1.004 1.00 46.06 235 ARG A O 1
ATOM 1901 N N . SER A 1 236 ? 16.201 45.340 -0.153 1.00 43.69 236 SER A N 1
ATOM 1902 C CA . SER A 1 236 ? 17.555 45.495 -0.715 1.00 43.69 236 SER A CA 1
ATOM 1903 C C . SER A 1 236 ? 17.641 46.369 -1.970 1.00 43.69 236 SER A C 1
ATOM 1905 O O . SER A 1 236 ? 18.742 46.583 -2.469 1.00 43.69 236 SER A O 1
ATOM 1907 N N . GLY A 1 237 ? 16.527 46.957 -2.427 1.00 34.00 237 GLY A N 1
ATOM 1908 C CA . GLY A 1 237 ? 16.532 48.082 -3.362 1.00 34.00 237 GLY A CA 1
ATOM 1909 C C . GLY A 1 237 ? 17.271 47.786 -4.666 1.00 34.00 237 GLY A C 1
ATOM 1910 O O . GLY A 1 237 ? 18.448 48.113 -4.816 1.00 34.00 237 GLY A O 1
ATOM 1911 N N . GLY A 1 238 ? 16.550 47.231 -5.643 1.00 44.97 238 GLY A N 1
ATOM 1912 C CA . GLY A 1 238 ? 17.041 47.007 -7.000 1.00 44.97 238 GLY A CA 1
ATOM 1913 C C . GLY A 1 238 ? 17.828 48.201 -7.553 1.00 44.97 238 GLY A C 1
ATOM 1914 O O . GLY A 1 238 ? 17.262 49.208 -7.976 1.00 44.97 238 GLY A O 1
ATOM 1915 N N . ARG A 1 239 ? 19.156 48.067 -7.596 1.00 35.62 239 ARG A N 1
ATOM 1916 C CA . ARG A 1 239 ? 20.041 48.905 -8.407 1.00 35.62 239 ARG A CA 1
ATOM 1917 C C . ARG A 1 239 ? 20.729 48.035 -9.443 1.00 35.62 239 ARG A C 1
ATOM 1919 O O . ARG A 1 239 ? 21.729 47.377 -9.177 1.00 35.62 239 ARG A O 1
ATOM 1926 N N . ASN A 1 240 ? 20.184 48.112 -10.652 1.00 41.69 240 ASN A N 1
ATOM 1927 C CA . ASN A 1 240 ? 20.854 47.782 -11.902 1.00 41.69 240 ASN A CA 1
ATOM 1928 C C . ASN A 1 240 ? 22.280 48.361 -11.920 1.00 41.69 240 ASN A C 1
ATOM 1930 O O . ASN A 1 240 ? 22.447 49.583 -11.947 1.00 41.69 240 ASN A O 1
ATOM 1934 N N . LYS A 1 241 ? 23.303 47.504 -12.008 1.00 38.38 241 LYS A N 1
ATOM 1935 C CA . LYS A 1 241 ? 24.588 47.888 -12.603 1.00 38.38 241 LYS A CA 1
ATOM 1936 C C . LYS A 1 241 ? 24.681 47.279 -13.996 1.00 38.38 241 LYS A C 1
ATOM 1938 O O . LYS A 1 241 ? 24.639 46.068 -14.183 1.00 38.38 241 LYS A O 1
ATOM 1943 N N . LYS A 1 242 ? 24.732 48.193 -14.963 1.00 35.12 242 LYS A N 1
ATOM 1944 C CA . LYS A 1 242 ? 24.904 47.976 -16.395 1.00 35.12 242 LYS A CA 1
ATOM 1945 C C . LYS A 1 242 ? 26.119 47.089 -16.685 1.00 35.12 242 LYS A C 1
ATOM 1947 O O . LYS A 1 242 ? 27.156 47.213 -16.043 1.00 35.12 242 LYS A O 1
ATOM 1952 N N . ARG A 1 243 ? 25.955 46.256 -17.714 1.00 41.19 243 ARG A N 1
ATOM 1953 C CA . ARG A 1 243 ? 27.010 45.578 -18.474 1.00 41.19 243 ARG A CA 1
ATOM 1954 C C . ARG A 1 243 ? 28.040 46.585 -19.002 1.00 41.19 243 ARG A C 1
ATOM 1956 O O . ARG A 1 243 ? 27.636 47.580 -19.597 1.00 41.19 243 ARG A O 1
ATOM 1963 N N . GLU A 1 244 ? 29.322 46.244 -18.903 1.00 32.59 244 GLU A N 1
ATOM 1964 C CA . GLU A 1 244 ? 30.376 46.697 -19.823 1.00 32.59 244 GLU A CA 1
ATOM 1965 C C . GLU A 1 244 ? 31.273 45.508 -20.234 1.00 32.59 244 GLU A C 1
ATOM 1967 O O . GLU A 1 244 ? 31.296 44.502 -19.519 1.00 32.59 244 GLU A O 1
ATOM 1972 N N . PRO A 1 245 ? 31.905 45.556 -21.426 1.00 37.97 245 PRO A N 1
ATOM 1973 C CA . PRO A 1 245 ? 32.225 44.368 -22.214 1.00 37.97 245 PRO A CA 1
ATOM 1974 C C . PRO A 1 245 ? 33.680 43.882 -22.091 1.00 37.97 245 PRO A C 1
ATOM 1976 O O . PRO A 1 245 ? 34.566 44.592 -21.620 1.00 37.97 245 PRO A O 1
ATOM 1979 N N . LEU A 1 246 ? 33.891 42.649 -22.570 1.00 41.41 246 LEU A N 1
ATOM 1980 C CA . LEU A 1 246 ? 35.167 41.938 -22.665 1.00 41.41 246 LEU A CA 1
ATOM 1981 C C . LEU A 1 246 ? 36.296 42.793 -23.267 1.00 41.41 246 LEU A C 1
ATOM 1983 O O . LEU A 1 246 ? 36.124 43.400 -24.324 1.00 41.41 246 LEU A O 1
ATOM 1987 N N . ARG A 1 247 ? 37.483 42.717 -22.654 1.00 35.88 247 ARG A N 1
ATOM 1988 C CA . ARG A 1 247 ? 38.762 42.985 -23.320 1.00 35.88 247 ARG A CA 1
ATOM 1989 C C . ARG A 1 247 ? 39.647 41.746 -23.282 1.00 35.88 247 ARG A C 1
ATOM 1991 O O . ARG A 1 247 ? 39.792 41.096 -22.251 1.00 35.88 247 ARG A O 1
ATOM 1998 N N . GLU A 1 248 ? 40.183 41.465 -24.460 1.00 40.06 248 GLU A N 1
ATOM 1999 C CA . GLU A 1 248 ? 41.160 40.447 -24.819 1.00 40.06 248 GLU A CA 1
ATOM 2000 C C . GLU A 1 248 ? 42.423 40.534 -23.951 1.00 40.06 248 GLU A C 1
ATOM 2002 O O . GLU A 1 248 ? 42.917 41.628 -23.669 1.00 40.06 248 GLU A O 1
ATOM 2007 N N . MET A 1 249 ? 42.975 39.378 -23.576 1.00 33.66 249 MET A N 1
ATOM 2008 C CA . MET A 1 249 ? 44.372 39.265 -23.160 1.00 33.66 249 MET A CA 1
ATOM 2009 C C . MET A 1 249 ? 45.147 38.606 -24.295 1.00 33.66 249 MET A C 1
ATOM 2011 O O . MET A 1 249 ? 44.945 37.433 -24.607 1.00 33.66 249 MET A O 1
ATOM 2015 N N . SER A 1 250 ? 46.027 39.389 -24.904 1.00 36.38 250 SER A N 1
ATOM 2016 C CA . SER A 1 250 ? 47.119 38.919 -25.741 1.00 36.38 250 SER A CA 1
ATOM 2017 C C . SER A 1 250 ? 48.446 39.240 -25.057 1.00 36.38 250 SER A C 1
ATOM 2019 O O . SER A 1 250 ? 48.626 40.366 -24.586 1.00 36.38 250 SER A O 1
ATOM 2021 N N . VAL A 1 251 ? 49.339 38.248 -25.157 1.00 39.47 251 VAL A N 1
ATOM 2022 C CA . VAL A 1 251 ? 50.752 38.135 -24.742 1.00 39.47 251 VAL A CA 1
ATOM 2023 C C . VAL A 1 251 ? 50.988 37.735 -23.290 1.00 39.47 251 VAL A C 1
ATOM 2025 O O . VAL A 1 251 ? 50.788 38.567 -22.382 1.00 39.47 251 VAL A O 1
#

pLDDT: mean 79.51, std 22.19, range [32.59, 98.19]